Protein AF-A0A951SU71-F1 (afdb_monomer)

Secondary structure (DSSP, 8-state):
--HHHHHHHHHHHHHHHHH-TTS-SS-BHHHIIIIISTTT-SSHHHHHHHHHHHHHTTSEEEEEEE--BTTTTBPPEEEEEES-HHHHHHHHHHHHHHHHHHHHHHHS----HHHHHHHHGGGHHHHTTSHHHHHHHHHHHHHHHHHHHHH-GGGGSHHHHHHHHHHHHT-S--------------------------------TTSSHHHHHHH-----HHHHHHHHHH-HHHHHHHHHHTT-HHHHHHHHHTTSS--HHHHHHHHHHHHHHHHHHHHTT--HHHHHHHHHHHHHHHHHHHHHHHHHHHHHHHH--

Structure (mmCIF, N/CA/C/O backbone):
data_AF-A0A951SU71-F1
#
_entry.id   AF-A0A951SU71-F1
#
loop_
_atom_site.group_PDB
_atom_site.id
_atom_site.type_symbol
_atom_site.label_atom_id
_atom_site.label_alt_id
_atom_site.label_comp_id
_atom_site.label_a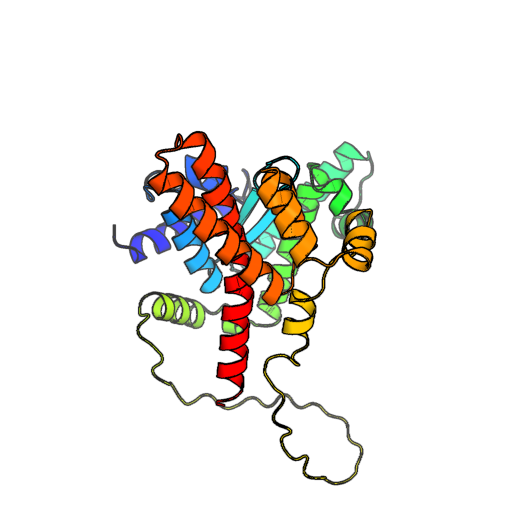sym_id
_atom_site.label_entity_id
_atom_site.label_seq_id
_atom_site.pdbx_PDB_ins_code
_atom_site.Cartn_x
_atom_site.Cartn_y
_atom_site.Cartn_z
_atom_site.occupancy
_atom_site.B_iso_or_equiv
_atom_site.auth_seq_id
_atom_site.auth_comp_id
_atom_site.auth_asym_id
_atom_site.auth_atom_id
_atom_site.pdbx_PDB_model_num
ATOM 1 N N . MET A 1 1 ? 8.640 9.091 -25.557 1.00 59.78 1 MET A N 1
ATOM 2 C CA . MET A 1 1 ? 9.212 9.415 -24.239 1.00 59.78 1 MET A CA 1
ATOM 3 C C . MET A 1 1 ? 10.183 8.314 -23.887 1.00 59.78 1 MET A C 1
ATOM 5 O O . MET A 1 1 ? 9.854 7.153 -24.114 1.00 59.78 1 MET A O 1
ATOM 9 N N . THR A 1 2 ? 11.384 8.655 -23.435 1.00 77.62 2 THR A N 1
ATOM 10 C CA . THR A 1 2 ? 12.302 7.653 -22.877 1.00 77.62 2 THR A CA 1
ATOM 11 C C . THR A 1 2 ? 11.820 7.236 -21.482 1.00 77.62 2 THR A C 1
ATOM 13 O O . THR A 1 2 ? 11.118 7.992 -20.813 1.00 77.62 2 THR A O 1
ATOM 16 N N . GLN A 1 3 ? 12.173 6.032 -21.024 1.00 78.06 3 GLN A N 1
ATOM 17 C CA . GLN A 1 3 ? 11.788 5.539 -19.691 1.00 78.06 3 GLN A CA 1
ATOM 18 C C . GLN A 1 3 ? 12.219 6.500 -18.567 1.00 78.06 3 GLN A C 1
ATOM 20 O O . GLN A 1 3 ? 11.459 6.747 -17.635 1.00 78.06 3 GLN A O 1
ATOM 25 N N . ASN A 1 4 ? 13.410 7.092 -18.682 1.00 80.94 4 ASN A N 1
ATOM 26 C CA . ASN A 1 4 ? 13.917 8.049 -17.697 1.00 80.94 4 ASN A CA 1
ATOM 27 C C . ASN A 1 4 ? 13.125 9.364 -17.689 1.00 80.94 4 ASN A C 1
ATOM 29 O O . ASN A 1 4 ? 12.864 9.898 -16.615 1.00 80.94 4 ASN A O 1
ATOM 33 N N . GLU A 1 5 ? 12.695 9.863 -18.854 1.00 84.00 5 GLU A N 1
ATOM 34 C CA . GLU A 1 5 ? 11.813 11.039 -18.933 1.00 84.00 5 GLU A CA 1
ATOM 35 C C . GLU A 1 5 ? 10.464 10.771 -18.255 1.00 84.00 5 GLU A C 1
ATOM 37 O O . GLU A 1 5 ? 9.966 11.623 -17.522 1.00 84.00 5 GLU A O 1
ATOM 42 N N . ALA A 1 6 ? 9.891 9.579 -18.458 1.00 84.25 6 ALA A N 1
ATOM 43 C CA . ALA A 1 6 ? 8.630 9.195 -17.830 1.00 84.25 6 ALA A CA 1
ATOM 44 C C . ALA A 1 6 ? 8.755 9.113 -16.297 1.00 84.25 6 ALA A C 1
ATOM 46 O O . ALA A 1 6 ? 7.902 9.638 -15.584 1.00 84.25 6 ALA A O 1
ATOM 47 N N . LEU A 1 7 ? 9.836 8.520 -15.781 1.00 87.19 7 LEU A N 1
ATOM 48 C CA . LEU A 1 7 ? 10.101 8.427 -14.339 1.00 87.19 7 LEU A CA 1
ATOM 49 C C . LEU A 1 7 ? 10.275 9.801 -13.687 1.00 87.19 7 LEU A C 1
ATOM 51 O O . LEU A 1 7 ? 9.684 10.066 -12.641 1.00 87.19 7 LEU A O 1
ATOM 55 N N . GLN A 1 8 ? 11.057 10.685 -14.311 1.00 88.12 8 GLN A N 1
ATOM 56 C CA . GLN A 1 8 ? 11.277 12.040 -13.803 1.00 88.12 8 GLN A CA 1
ATOM 57 C C . GLN A 1 8 ? 9.985 12.857 -13.786 1.00 88.12 8 GLN A C 1
ATOM 59 O O . GLN A 1 8 ? 9.712 13.559 -12.813 1.00 88.12 8 GLN A O 1
ATOM 64 N N . GLU A 1 9 ? 9.165 12.739 -14.828 1.00 89.56 9 GLU A N 1
ATOM 65 C CA . GLU A 1 9 ? 7.886 13.441 -14.893 1.00 89.56 9 GLU A CA 1
ATOM 66 C C . GLU A 1 9 ? 6.885 12.895 -13.858 1.00 89.56 9 GLU A C 1
ATOM 68 O O . GLU A 1 9 ? 6.212 13.676 -13.185 1.00 89.56 9 GLU A O 1
ATOM 73 N N . ILE A 1 10 ? 6.831 11.572 -13.650 1.00 90.06 10 ILE A N 1
ATOM 74 C CA . ILE A 1 10 ? 6.025 10.950 -12.583 1.00 90.06 10 ILE A CA 1
ATOM 75 C C . ILE A 1 10 ? 6.451 11.472 -11.207 1.00 90.06 10 ILE A C 1
ATOM 77 O O . ILE A 1 10 ? 5.594 11.859 -10.410 1.00 90.06 10 ILE A O 1
ATOM 81 N N . LEU A 1 11 ? 7.758 11.527 -10.932 1.00 91.06 11 LEU A N 1
ATOM 82 C CA . LEU A 1 11 ? 8.286 12.055 -9.672 1.00 91.06 11 LEU A CA 1
ATOM 83 C C . LEU A 1 11 ? 7.924 13.519 -9.463 1.00 91.06 11 LEU A C 1
ATOM 85 O O . LEU A 1 11 ? 7.472 13.889 -8.381 1.00 91.06 11 LEU A O 1
ATOM 89 N N . LYS A 1 12 ? 8.082 14.345 -10.498 1.00 92.00 12 LYS A N 1
ATOM 90 C CA . LYS A 1 12 ? 7.746 15.766 -10.436 1.00 92.00 12 LYS A CA 1
ATOM 91 C C . LYS A 1 12 ? 6.266 15.975 -10.117 1.00 92.00 12 LYS A C 1
ATOM 93 O O . LYS A 1 12 ? 5.941 16.754 -9.225 1.00 92.00 12 LYS A O 1
ATOM 98 N N . ARG A 1 13 ? 5.374 15.239 -10.788 1.00 90.94 13 ARG A N 1
ATOM 99 C CA . ARG A 1 13 ? 3.926 15.310 -10.537 1.00 90.94 13 ARG A CA 1
ATOM 100 C C . ARG A 1 13 ? 3.566 14.836 -9.129 1.00 90.94 13 ARG A C 1
ATOM 102 O O . ARG A 1 13 ? 2.746 15.469 -8.474 1.00 90.94 13 ARG A O 1
ATOM 109 N N . LEU A 1 14 ? 4.191 13.763 -8.636 1.00 91.44 14 LEU A N 1
ATOM 110 C CA . LEU A 1 14 ? 4.009 13.317 -7.249 1.00 91.44 14 LEU A CA 1
ATOM 111 C C . LEU A 1 14 ? 4.482 14.367 -6.242 1.00 91.44 14 LEU A C 1
ATOM 113 O O . LEU A 1 14 ? 3.789 14.626 -5.262 1.00 91.44 14 LEU A O 1
ATOM 117 N N . GLU A 1 15 ? 5.625 15.001 -6.490 1.00 92.44 15 GLU A N 1
ATOM 118 C CA . GLU A 1 15 ? 6.155 16.054 -5.626 1.00 92.44 15 GLU A CA 1
ATOM 119 C C . GLU A 1 15 ? 5.247 17.290 -5.590 1.00 92.44 15 GLU A C 1
ATOM 121 O O . GLU A 1 15 ? 5.020 17.843 -4.514 1.00 92.44 15 GLU A O 1
ATOM 126 N N . GLU A 1 16 ? 4.694 17.707 -6.729 1.00 91.38 16 GLU A N 1
ATOM 127 C CA . GLU A 1 16 ? 3.721 18.804 -6.797 1.00 91.38 16 GLU A CA 1
ATOM 128 C C . GLU A 1 16 ? 2.441 18.473 -6.012 1.00 91.38 16 GLU A C 1
ATOM 130 O O . GLU A 1 16 ? 1.986 19.293 -5.214 1.00 91.38 16 GLU A O 1
ATOM 135 N N . LEU A 1 17 ? 1.913 17.252 -6.156 1.00 91.00 17 LEU A N 1
ATOM 136 C CA . LEU A 1 17 ? 0.721 16.800 -5.429 1.00 91.00 17 LEU A CA 1
ATOM 137 C C . LEU A 1 17 ? 0.958 16.683 -3.924 1.00 91.00 17 LEU A C 1
ATOM 139 O O . LEU A 1 17 ? 0.141 17.141 -3.132 1.00 91.00 17 LEU A O 1
ATOM 143 N N . ASN A 1 18 ? 2.087 16.106 -3.511 1.00 91.06 18 ASN A N 1
ATOM 144 C CA . ASN A 1 18 ? 2.404 15.960 -2.093 1.00 91.06 18 ASN A CA 1
ATOM 145 C C . ASN A 1 18 ? 2.702 17.309 -1.411 1.00 91.06 18 ASN A C 1
ATOM 147 O O . ASN A 1 18 ? 2.586 17.405 -0.190 1.00 91.06 18 ASN A O 1
ATOM 151 N N . LYS A 1 19 ? 3.070 18.348 -2.175 1.00 91.19 19 LYS A N 1
ATOM 152 C CA . LYS A 1 19 ? 3.204 19.726 -1.675 1.00 91.19 19 LYS A CA 1
ATOM 153 C C . LYS A 1 19 ? 1.865 20.458 -1.588 1.00 91.19 19 LYS A C 1
ATOM 155 O O . LYS A 1 19 ? 1.722 21.337 -0.736 1.00 91.19 19 LYS A O 1
ATOM 160 N N . ASP A 1 20 ? 0.892 20.125 -2.435 1.00 89.69 20 ASP A N 1
ATOM 161 C CA . ASP A 1 20 ? -0.442 20.723 -2.372 1.00 89.69 20 ASP A CA 1
ATOM 162 C C . ASP A 1 20 ? -1.316 20.050 -1.305 1.00 89.69 20 ASP A C 1
ATOM 164 O O . ASP A 1 20 ? -2.053 19.096 -1.544 1.00 89.69 20 ASP A O 1
ATOM 168 N N . LEU A 1 21 ? -1.268 20.597 -0.089 1.00 84.62 21 LEU A N 1
ATOM 169 C CA . LEU A 1 21 ? -2.013 20.080 1.062 1.00 84.62 21 LEU A CA 1
ATOM 170 C C . LEU A 1 21 ? -3.542 20.239 0.946 1.00 84.62 21 LEU A C 1
ATOM 172 O O . LEU A 1 21 ? -4.274 19.687 1.771 1.00 84.62 21 LEU A O 1
ATOM 176 N N . LYS A 1 22 ? -4.055 20.987 -0.042 1.00 74.25 22 LYS A N 1
ATOM 177 C CA . LYS A 1 22 ? -5.474 21.371 -0.098 1.00 74.25 22 LYS A CA 1
ATOM 178 C C . LYS A 1 22 ? -6.393 20.236 -0.535 1.00 74.25 22 LYS A C 1
ATOM 180 O O . LYS A 1 22 ? -7.464 20.079 0.051 1.00 74.25 22 LYS A O 1
ATOM 185 N N . GLU A 1 23 ? -6.000 19.436 -1.524 1.00 68.69 23 GLU A N 1
ATOM 186 C CA . GLU A 1 23 ? -6.876 18.415 -2.107 1.00 68.69 23 GLU A CA 1
ATOM 187 C C . GLU A 1 23 ? -6.143 17.077 -2.263 1.00 68.69 23 GLU A C 1
ATOM 189 O O . GLU A 1 23 ? -5.237 16.942 -3.069 1.00 68.69 23 GLU A O 1
ATOM 194 N N . SER A 1 24 ? -6.538 16.087 -1.447 1.00 78.75 24 SER A N 1
ATOM 195 C CA . SER A 1 24 ? -5.981 14.719 -1.418 1.00 78.75 24 SER A CA 1
ATOM 196 C C . SER A 1 24 ? -4.457 14.638 -1.653 1.00 78.75 24 SER A C 1
ATOM 198 O O . SER A 1 24 ? -4.026 14.027 -2.632 1.00 78.75 24 SER A O 1
ATOM 200 N N . PRO A 1 25 ? -3.632 15.180 -0.736 1.00 84.31 25 PRO A N 1
ATOM 201 C CA . PRO A 1 25 ? -2.195 15.346 -0.965 1.00 84.31 25 PRO A CA 1
ATOM 202 C C . PRO A 1 25 ? -1.443 14.022 -1.152 1.00 84.31 25 PRO A C 1
ATOM 204 O O . PRO A 1 25 ? -0.338 14.006 -1.682 1.00 84.31 25 PRO A O 1
ATOM 207 N N . ILE A 1 26 ? -2.034 12.899 -0.737 1.00 90.31 26 ILE A N 1
ATOM 208 C CA . ILE A 1 26 ? -1.551 11.555 -1.058 1.00 90.31 26 ILE A CA 1
ATOM 209 C C . ILE A 1 26 ? -2.471 10.982 -2.142 1.00 90.31 26 ILE A C 1
ATOM 211 O O . ILE A 1 26 ? -3.578 10.528 -1.822 1.00 90.31 26 ILE A O 1
ATOM 215 N N . PRO A 1 27 ? -2.059 11.012 -3.422 1.00 89.00 27 PRO A N 1
ATOM 216 C CA . PRO A 1 27 ? -2.891 10.534 -4.512 1.00 89.00 27 PRO A CA 1
ATOM 217 C C . PRO A 1 27 ? -3.031 9.012 -4.436 1.00 89.00 27 PRO A C 1
ATOM 219 O O . PRO A 1 27 ? -2.064 8.281 -4.204 1.00 89.00 27 PRO A O 1
ATOM 222 N N . THR A 1 28 ? -4.256 8.525 -4.627 1.00 88.06 28 THR A N 1
ATOM 223 C CA . THR A 1 28 ? -4.532 7.082 -4.620 1.00 88.06 28 THR A CA 1
ATOM 224 C C . THR A 1 28 ? -4.176 6.443 -5.959 1.00 88.06 28 THR A C 1
ATOM 226 O O . THR A 1 28 ? -4.218 7.106 -6.988 1.00 88.06 28 THR A O 1
ATOM 229 N N . SER A 1 29 ? -3.905 5.138 -5.980 1.00 84.88 29 SER A N 1
ATOM 230 C CA . SER A 1 29 ? -3.653 4.357 -7.208 1.00 84.88 29 SER A CA 1
ATOM 231 C C . SER A 1 29 ? -4.642 4.622 -8.350 1.00 84.88 29 SER A C 1
ATOM 233 O O . SER A 1 29 ? -4.239 4.748 -9.507 1.00 84.88 29 SER A O 1
ATOM 235 N N . GLU A 1 30 ? -5.935 4.753 -8.048 1.00 82.94 30 GLU A N 1
ATOM 236 C CA . GLU A 1 30 ? -6.949 5.044 -9.061 1.00 82.94 30 GLU A CA 1
ATOM 237 C C . GLU A 1 30 ? -6.904 6.503 -9.535 1.00 82.94 30 GLU A C 1
ATOM 239 O O . GLU A 1 30 ? -6.971 6.758 -10.741 1.00 82.94 30 GLU A O 1
ATOM 244 N N . ASP A 1 31 ? -6.793 7.439 -8.593 1.00 85.94 31 ASP A N 1
ATOM 245 C CA . ASP A 1 31 ? -6.802 8.878 -8.850 1.00 85.94 31 ASP A CA 1
ATOM 246 C C . ASP A 1 31 ? -5.539 9.325 -9.596 1.00 85.94 31 ASP A C 1
ATOM 248 O O . ASP A 1 31 ? -5.629 9.939 -10.661 1.00 85.94 31 ASP A O 1
ATOM 252 N N . PHE A 1 32 ? -4.372 8.886 -9.115 1.00 86.38 32 PHE A N 1
ATOM 253 C CA . PHE A 1 32 ? -3.070 9.143 -9.719 1.00 86.38 32 PHE A CA 1
ATOM 254 C C . PHE A 1 32 ? -3.043 8.707 -11.182 1.00 86.38 32 PHE A C 1
ATOM 256 O O . PHE A 1 32 ? -2.725 9.485 -12.079 1.00 86.38 32 PHE A O 1
ATOM 263 N N . ARG A 1 33 ? -3.496 7.482 -11.450 1.00 83.38 33 ARG A N 1
ATOM 264 C CA . ARG A 1 33 ? -3.550 6.956 -12.810 1.00 83.38 33 ARG A CA 1
ATOM 265 C C . ARG A 1 33 ? -4.478 7.767 -13.712 1.00 83.38 33 ARG A C 1
ATOM 267 O O . ARG A 1 33 ? -4.094 8.135 -14.816 1.00 83.38 33 ARG A O 1
ATOM 274 N N . LYS A 1 34 ? -5.725 7.990 -13.284 1.00 84.50 34 LYS A N 1
ATOM 275 C CA . LYS A 1 34 ? -6.753 8.589 -14.150 1.00 84.50 34 LYS A CA 1
ATOM 276 C C . LYS A 1 34 ? -6.480 10.064 -14.427 1.00 84.50 34 LYS A C 1
ATOM 278 O O . LYS A 1 34 ? -6.684 10.506 -15.557 1.00 84.50 34 LYS A O 1
ATOM 283 N N . ARG A 1 35 ? -6.064 10.811 -13.404 1.00 83.06 35 ARG A N 1
ATOM 284 C CA . ARG A 1 35 ? -5.972 12.274 -13.460 1.00 83.06 35 ARG A CA 1
ATOM 285 C C . ARG A 1 35 ? -4.564 12.797 -13.707 1.00 83.06 35 ARG A C 1
ATOM 287 O O . ARG A 1 35 ? -4.444 13.881 -14.262 1.00 83.06 35 ARG A O 1
ATOM 294 N N . HIS A 1 36 ? -3.528 12.050 -13.322 1.00 81.25 36 HIS A N 1
ATOM 295 C CA . HIS A 1 36 ? -2.168 12.590 -13.261 1.00 81.25 36 HIS A CA 1
ATOM 296 C C . HIS A 1 36 ? -1.150 11.881 -14.148 1.00 81.25 36 HIS A C 1
ATOM 298 O O . HIS A 1 36 ? -0.076 12.437 -14.334 1.00 81.25 36 HIS A O 1
ATOM 304 N N . VAL A 1 37 ? -1.431 10.689 -14.685 1.00 83.94 37 VAL A N 1
ATOM 305 C CA . VAL A 1 37 ? -0.438 9.916 -15.469 1.00 83.94 37 VAL A CA 1
ATOM 306 C C . VAL A 1 37 ? -1.042 9.281 -16.732 1.00 83.94 37 VAL A C 1
ATOM 308 O O . VAL A 1 37 ? -0.381 8.525 -17.439 1.00 83.94 37 VAL A O 1
ATOM 311 N N . SER A 1 38 ? -2.300 9.589 -17.056 1.00 81.19 38 SER A N 1
ATOM 312 C CA . SER A 1 38 ? -3.015 8.996 -18.197 1.00 81.19 38 SER A CA 1
ATOM 313 C C . SER A 1 38 ? -2.436 9.376 -19.566 1.00 81.19 38 SER A C 1
ATOM 315 O O . SER A 1 38 ? -2.653 8.661 -20.539 1.00 81.19 38 SER A O 1
ATOM 317 N N . ASP A 1 39 ? -1.693 10.476 -19.637 1.00 82.88 39 ASP A N 1
ATOM 318 C CA . ASP A 1 39 ? -0.956 10.965 -20.804 1.00 82.88 39 ASP A CA 1
ATOM 319 C C . ASP A 1 39 ? 0.460 10.376 -20.928 1.00 82.88 39 ASP A C 1
ATOM 321 O O . ASP A 1 39 ? 1.026 10.379 -22.020 1.00 82.88 39 ASP A O 1
ATOM 325 N N . LEU A 1 40 ? 1.031 9.876 -19.827 1.00 77.88 40 LEU A N 1
ATOM 326 C CA . LEU A 1 40 ? 2.416 9.393 -19.762 1.00 77.88 40 LEU A CA 1
ATOM 327 C C . LEU A 1 40 ? 2.540 7.882 -19.945 1.00 77.88 40 LEU A C 1
ATOM 329 O O . LEU A 1 40 ? 3.579 7.405 -20.393 1.00 77.88 40 LEU A O 1
ATOM 333 N N . VAL A 1 41 ? 1.506 7.133 -19.566 1.00 77.94 41 VAL A N 1
ATOM 334 C CA . VAL A 1 41 ? 1.551 5.673 -19.502 1.00 77.94 41 VAL A CA 1
ATOM 335 C C . VAL A 1 41 ? 0.390 5.070 -20.283 1.00 77.94 41 VAL A C 1
ATOM 337 O O . VAL A 1 41 ? -0.767 5.438 -20.078 1.00 77.94 41 VAL A O 1
ATOM 340 N N . ALA A 1 42 ? 0.687 4.097 -21.148 1.00 74.44 42 ALA A N 1
ATOM 341 C CA . ALA A 1 42 ? -0.328 3.459 -21.983 1.00 74.44 42 ALA A CA 1
ATOM 342 C C . ALA A 1 42 ? -1.112 2.374 -21.227 1.00 74.44 42 ALA A C 1
ATOM 344 O O . ALA A 1 42 ? -2.310 2.198 -21.458 1.00 74.44 42 ALA A O 1
ATOM 345 N N . ASN A 1 43 ? -0.446 1.648 -20.319 1.00 79.00 43 ASN A N 1
ATOM 346 C CA . ASN A 1 43 ? -0.999 0.473 -19.640 1.00 79.00 43 ASN A CA 1
ATOM 347 C C . ASN A 1 43 ? -0.753 0.493 -18.124 1.00 79.00 43 ASN A C 1
ATOM 349 O O . ASN A 1 43 ? 0.269 0.973 -17.649 1.00 79.00 43 ASN A O 1
ATOM 353 N N . ASN A 1 44 ? -1.650 -0.126 -17.348 1.00 75.38 44 ASN A N 1
ATOM 354 C CA . ASN A 1 44 ? -1.491 -0.221 -15.888 1.00 75.38 44 ASN A CA 1
ATOM 355 C C . ASN A 1 44 ? -0.168 -0.886 -15.479 1.00 75.38 44 ASN A C 1
ATOM 357 O O . ASN A 1 44 ? 0.459 -0.449 -14.520 1.00 75.38 44 ASN A O 1
ATOM 361 N N . ASP A 1 45 ? 0.255 -1.917 -16.209 1.00 80.94 45 ASP A N 1
ATOM 362 C CA . ASP A 1 45 ? 1.472 -2.672 -15.896 1.00 80.94 45 ASP A CA 1
ATOM 363 C C . ASP A 1 45 ? 2.736 -1.808 -16.012 1.00 80.94 45 ASP A C 1
ATOM 365 O O . ASP A 1 45 ? 3.666 -1.963 -15.227 1.00 80.94 45 ASP A O 1
ATOM 369 N N . GLU A 1 46 ? 2.743 -0.853 -16.943 1.00 83.44 46 GLU A N 1
ATOM 370 C CA . GLU A 1 46 ? 3.844 0.093 -17.143 1.00 83.44 46 GLU A CA 1
ATOM 371 C C . GLU A 1 46 ? 3.909 1.121 -16.001 1.00 83.44 46 GLU A C 1
ATOM 373 O O . GLU A 1 46 ? 4.987 1.388 -15.474 1.00 83.44 46 GLU A O 1
ATOM 378 N N . LEU A 1 47 ? 2.758 1.607 -15.518 1.00 84.38 47 LEU A N 1
ATOM 379 C CA . LEU A 1 47 ? 2.704 2.491 -14.347 1.00 84.38 47 LEU A CA 1
ATOM 380 C C . LEU A 1 47 ? 3.195 1.765 -13.091 1.00 84.38 47 LEU A C 1
ATOM 382 O O . LEU A 1 47 ? 3.981 2.317 -12.326 1.00 84.38 47 LEU A O 1
ATOM 386 N N . PHE A 1 48 ? 2.749 0.523 -12.878 1.00 84.31 48 PHE A N 1
ATOM 387 C CA . PHE A 1 48 ? 3.208 -0.286 -11.749 1.00 84.31 48 PHE A CA 1
ATOM 388 C C . PHE A 1 48 ? 4.703 -0.588 -11.830 1.00 84.31 48 PHE A C 1
ATOM 390 O O . PHE A 1 48 ? 5.373 -0.579 -10.801 1.00 84.31 48 PHE A O 1
ATOM 397 N N . PHE A 1 49 ? 5.230 -0.818 -13.033 1.00 85.88 49 PHE A N 1
ATOM 398 C CA . PHE A 1 49 ? 6.659 -0.997 -13.248 1.00 85.88 49 PHE A CA 1
ATOM 399 C C . PHE A 1 49 ? 7.450 0.258 -12.855 1.00 85.88 49 PHE A C 1
ATOM 401 O O . PHE A 1 49 ? 8.395 0.150 -12.077 1.00 85.88 49 PHE A O 1
ATOM 408 N N . TYR A 1 50 ? 7.028 1.447 -13.298 1.00 88.31 50 TYR A N 1
ATOM 409 C CA . TYR A 1 50 ? 7.688 2.703 -12.928 1.00 88.31 50 TYR A CA 1
ATOM 410 C C . TYR A 1 50 ? 7.594 3.007 -11.435 1.00 88.31 50 TYR A C 1
ATOM 412 O O . TYR A 1 50 ? 8.601 3.331 -10.816 1.00 88.31 50 TYR A O 1
ATOM 420 N N . LEU A 1 51 ? 6.414 2.859 -10.830 1.00 88.19 51 LEU A N 1
ATOM 421 C CA . LEU A 1 51 ? 6.238 3.091 -9.395 1.00 88.19 51 LEU A CA 1
ATOM 422 C C . LEU A 1 51 ? 7.095 2.144 -8.556 1.00 88.19 51 LEU A C 1
ATOM 424 O O . LEU A 1 51 ? 7.712 2.586 -7.594 1.00 88.19 51 LEU A O 1
ATOM 428 N N . ARG A 1 52 ? 7.190 0.872 -8.953 1.00 87.50 52 ARG A N 1
ATOM 429 C CA . ARG A 1 52 ? 8.067 -0.097 -8.294 1.00 87.50 52 ARG A CA 1
ATOM 430 C C . ARG A 1 52 ? 9.538 0.286 -8.424 1.00 87.50 52 ARG A C 1
ATOM 432 O O . ARG A 1 52 ? 10.270 0.208 -7.451 1.00 87.50 52 ARG A O 1
ATOM 439 N N . GLN A 1 53 ? 9.958 0.747 -9.599 1.00 87.81 53 GLN A N 1
ATOM 440 C CA . GLN A 1 53 ? 11.328 1.209 -9.813 1.00 87.81 53 GLN A CA 1
ATOM 441 C C . GLN A 1 53 ? 11.673 2.402 -8.904 1.00 87.81 53 GLN A C 1
ATOM 443 O O . GLN A 1 53 ? 12.766 2.477 -8.344 1.00 87.81 53 GLN A O 1
ATOM 448 N N . LEU A 1 54 ? 10.725 3.326 -8.730 1.00 89.50 54 LEU A N 1
ATOM 449 C CA . LEU A 1 54 ? 10.871 4.479 -7.842 1.00 89.50 54 LEU A CA 1
ATOM 450 C C . LEU A 1 54 ? 10.870 4.086 -6.357 1.00 89.50 54 LEU A C 1
ATOM 452 O O . LEU A 1 54 ? 11.616 4.681 -5.581 1.00 89.50 54 LEU A O 1
ATOM 456 N N . GLU A 1 55 ? 10.058 3.101 -5.970 1.00 90.00 55 GLU A N 1
ATOM 457 C CA . GLU A 1 55 ? 10.021 2.533 -4.616 1.00 90.00 55 GLU A CA 1
ATOM 458 C C . GLU A 1 55 ? 11.342 1.826 -4.286 1.00 90.00 55 GLU A C 1
ATOM 460 O O . GLU A 1 55 ? 12.001 2.181 -3.312 1.00 90.00 55 GLU A O 1
ATOM 465 N N . ASP A 1 56 ? 11.795 0.918 -5.154 1.00 87.00 56 ASP A N 1
ATOM 466 C CA . ASP A 1 56 ? 13.049 0.174 -4.984 1.00 87.00 56 ASP A CA 1
ATOM 467 C C . ASP A 1 56 ? 14.281 1.111 -4.996 1.00 87.00 56 ASP A C 1
ATOM 469 O O . ASP A 1 56 ? 15.335 0.789 -4.445 1.00 87.00 56 ASP A O 1
ATOM 473 N N . SER A 1 57 ? 14.166 2.283 -5.632 1.00 87.69 57 SER A N 1
ATOM 474 C CA . SER A 1 57 ? 15.203 3.326 -5.661 1.00 87.69 57 SER A CA 1
ATOM 475 C C . SER A 1 57 ? 15.064 4.364 -4.538 1.00 87.69 57 SER A C 1
ATOM 477 O O . SER A 1 57 ? 15.761 5.374 -4.570 1.00 87.69 57 SER A O 1
ATOM 479 N N . HIS A 1 58 ? 14.179 4.146 -3.559 1.00 89.88 58 HIS A N 1
ATOM 480 C CA . HIS A 1 58 ? 13.947 5.028 -2.405 1.00 89.88 58 HIS A CA 1
ATOM 481 C C . HIS A 1 58 ? 13.515 6.462 -2.766 1.00 89.88 58 HIS A C 1
ATOM 483 O O . HIS A 1 58 ? 13.664 7.384 -1.963 1.00 89.88 58 HIS A O 1
ATOM 489 N N . TYR A 1 59 ? 12.963 6.688 -3.963 1.00 90.00 59 TYR A N 1
ATOM 490 C CA . TYR A 1 59 ? 12.405 7.992 -4.340 1.00 90.00 59 TYR A CA 1
ATOM 491 C C . TYR A 1 59 ? 11.007 8.214 -3.756 1.00 90.00 59 TYR A C 1
ATOM 493 O O . TYR A 1 59 ? 10.632 9.355 -3.466 1.00 90.00 59 TYR A O 1
ATOM 501 N N . ILE A 1 60 ? 10.231 7.140 -3.595 1.00 93.50 60 ILE A N 1
ATOM 502 C CA . ILE A 1 60 ? 8.865 7.185 -3.074 1.00 93.50 60 ILE A CA 1
ATOM 503 C C . ILE A 1 60 ? 8.643 6.119 -2.005 1.00 93.50 60 ILE A C 1
ATOM 505 O O . ILE A 1 60 ? 9.269 5.065 -2.018 1.00 93.50 60 ILE A O 1
ATOM 509 N N . PHE A 1 61 ? 7.677 6.379 -1.137 1.00 93.06 61 PHE A N 1
ATOM 510 C CA . PHE A 1 61 ? 7.041 5.405 -0.273 1.00 93.06 61 PHE A CA 1
ATOM 511 C C . PHE A 1 61 ? 5.634 5.082 -0.767 1.00 93.06 61 PHE A C 1
ATOM 513 O O . PHE A 1 61 ? 4.907 5.952 -1.265 1.00 93.06 61 PHE A O 1
ATOM 520 N N . VAL A 1 62 ? 5.225 3.832 -0.562 1.00 92.50 62 VAL A N 1
ATOM 521 C CA . VAL A 1 62 ? 3.885 3.347 -0.888 1.00 92.50 62 VAL A CA 1
ATOM 522 C C . VAL A 1 62 ? 3.127 3.027 0.400 1.00 92.50 62 VAL A C 1
ATOM 524 O O . VAL A 1 62 ? 3.547 2.211 1.215 1.00 92.50 62 VAL A O 1
ATOM 527 N N . ILE A 1 63 ? 1.971 3.662 0.587 1.00 91.31 63 ILE A N 1
ATOM 528 C CA . ILE A 1 63 ? 1.066 3.416 1.713 1.00 91.31 63 ILE A CA 1
ATOM 529 C C . ILE A 1 63 ? -0.056 2.495 1.250 1.00 91.31 63 ILE A C 1
ATOM 531 O O . ILE A 1 63 ? -0.804 2.829 0.333 1.00 91.31 63 ILE A O 1
ATOM 535 N N . THR A 1 64 ? -0.255 1.369 1.932 1.00 89.12 64 THR A N 1
ATOM 536 C CA . THR A 1 64 ? -1.474 0.566 1.755 1.00 89.12 64 THR A CA 1
ATOM 537 C C . THR A 1 64 ? -2.589 1.166 2.609 1.00 89.12 64 THR A C 1
ATOM 539 O O . THR A 1 64 ? -2.688 0.875 3.796 1.00 89.12 64 THR A O 1
ATOM 542 N N . ILE A 1 65 ? -3.424 2.029 2.021 1.00 85.69 65 ILE A N 1
ATOM 543 C CA . ILE A 1 65 ? -4.510 2.738 2.723 1.00 85.69 65 ILE A CA 1
ATOM 544 C C . ILE A 1 65 ? -5.622 1.761 3.115 1.00 85.69 65 ILE A C 1
ATOM 546 O O . ILE A 1 65 ? -6.126 1.813 4.236 1.00 85.69 65 ILE A O 1
ATOM 550 N N . VAL A 1 66 ? -6.003 0.878 2.188 1.00 83.00 66 VAL A N 1
ATOM 551 C CA . VAL A 1 66 ? -6.980 -0.194 2.419 1.00 83.00 66 VAL A CA 1
ATOM 552 C C . VAL A 1 66 ? -6.367 -1.506 1.967 1.00 83.00 66 VAL A C 1
ATOM 554 O O . VAL A 1 66 ? -5.973 -1.632 0.806 1.00 83.00 66 VAL A O 1
ATOM 557 N N . GLU A 1 67 ? -6.312 -2.480 2.874 1.00 79.19 67 GLU A N 1
ATOM 558 C CA . GLU A 1 67 ? -5.806 -3.811 2.552 1.00 79.19 67 GLU A CA 1
ATOM 559 C C . GLU A 1 67 ? -6.683 -4.493 1.488 1.00 79.19 67 GLU A C 1
ATOM 561 O O . GLU A 1 67 ? -7.918 -4.444 1.568 1.00 79.19 67 GLU A O 1
ATOM 566 N N . PRO A 1 68 ? -6.070 -5.161 0.495 1.00 78.12 68 PRO A N 1
ATOM 567 C CA . PRO A 1 68 ? -6.813 -5.947 -0.475 1.00 78.12 68 PRO A CA 1
ATOM 568 C C . PRO A 1 68 ? -7.523 -7.102 0.232 1.00 78.12 68 PRO A C 1
ATOM 570 O O . PRO A 1 68 ? -6.897 -7.939 0.884 1.00 78.12 68 PRO A O 1
ATOM 573 N N . ASN A 1 69 ? -8.840 -7.190 0.062 1.00 73.94 69 ASN A N 1
ATOM 574 C CA . ASN A 1 69 ? -9.615 -8.288 0.621 1.00 73.94 69 ASN A CA 1
ATOM 575 C C . ASN A 1 69 ? -9.933 -9.310 -0.473 1.00 73.94 69 ASN A C 1
ATOM 577 O O . ASN A 1 69 ? -10.873 -9.156 -1.257 1.00 73.94 69 ASN A O 1
ATOM 581 N N . ALA A 1 70 ? -9.161 -10.397 -0.486 1.00 67.25 70 ALA A N 1
ATOM 582 C CA . ALA A 1 70 ? -9.339 -11.500 -1.426 1.00 67.25 70 ALA A CA 1
ATOM 583 C C . ALA A 1 70 ? -10.696 -12.216 -1.277 1.00 67.25 70 ALA A C 1
ATOM 585 O O . ALA A 1 70 ? -11.162 -12.836 -2.230 1.00 67.25 70 ALA A O 1
ATOM 586 N N . ALA A 1 71 ? -11.346 -12.135 -0.108 1.00 69.56 71 ALA A N 1
ATOM 587 C CA . ALA A 1 71 ? -12.648 -12.759 0.119 1.00 69.56 71 ALA A CA 1
ATOM 588 C C . ALA A 1 71 ? -13.806 -11.955 -0.490 1.00 69.56 71 ALA A C 1
ATOM 590 O O . ALA A 1 71 ? -14.801 -12.550 -0.896 1.00 69.56 71 ALA A O 1
ATOM 591 N N . THR A 1 72 ? -13.681 -10.627 -0.571 1.00 62.78 72 THR A N 1
ATOM 592 C CA . THR A 1 72 ? -14.708 -9.731 -1.133 1.00 62.78 72 THR A CA 1
ATOM 593 C C . THR A 1 72 ? -14.347 -9.186 -2.516 1.00 62.78 72 THR A C 1
ATOM 595 O O . THR A 1 72 ? -15.104 -8.389 -3.060 1.00 62.78 72 THR A O 1
ATOM 598 N N . ALA A 1 73 ? -13.210 -9.608 -3.085 1.00 65.06 73 ALA A N 1
ATOM 599 C CA . ALA A 1 73 ? -12.667 -9.120 -4.356 1.00 65.06 73 ALA A CA 1
ATOM 600 C C . ALA A 1 73 ? -12.511 -7.586 -4.417 1.00 65.06 73 ALA A C 1
ATOM 602 O O . ALA A 1 73 ? -12.554 -6.992 -5.493 1.00 65.06 73 ALA A O 1
ATOM 603 N N . VAL A 1 74 ? -12.321 -6.940 -3.262 1.00 66.88 74 VAL A N 1
ATOM 604 C CA . VAL A 1 74 ? -12.075 -5.497 -3.194 1.00 66.88 74 VAL A CA 1
ATOM 605 C C . VAL A 1 74 ? -10.582 -5.262 -3.435 1.00 66.88 74 VAL A C 1
ATOM 607 O O . VAL A 1 74 ? -9.769 -5.776 -2.655 1.00 66.88 74 VAL A O 1
ATOM 610 N N . PRO A 1 75 ? -10.199 -4.529 -4.500 1.00 70.12 75 PRO A N 1
ATOM 611 C CA . PRO A 1 75 ? -8.803 -4.195 -4.739 1.00 70.12 75 PRO A CA 1
ATOM 612 C C . PRO A 1 75 ? -8.278 -3.306 -3.607 1.00 70.12 75 PRO A C 1
ATOM 614 O O . PRO A 1 75 ? -9.002 -2.459 -3.080 1.00 70.12 75 PRO A O 1
ATOM 617 N N . GLY A 1 76 ? -7.017 -3.517 -3.227 1.00 80.62 76 GLY A N 1
ATOM 618 C CA . GLY A 1 76 ? -6.343 -2.666 -2.250 1.00 80.62 76 GLY A CA 1
ATOM 619 C C . GLY A 1 76 ? -6.209 -1.242 -2.781 1.00 80.62 76 GLY A C 1
ATOM 620 O O . GLY A 1 76 ? -6.052 -1.035 -3.986 1.00 80.62 76 GLY A O 1
ATOM 621 N N . ILE A 1 77 ? -6.285 -0.260 -1.885 1.00 86.00 77 ILE A N 1
ATOM 622 C CA . ILE A 1 77 ? -6.080 1.147 -2.237 1.00 86.00 77 ILE A CA 1
ATOM 623 C C . ILE A 1 77 ? -4.690 1.539 -1.761 1.00 86.00 77 ILE A C 1
ATOM 625 O O . ILE A 1 77 ? -4.436 1.562 -0.558 1.00 86.00 77 ILE A O 1
ATOM 629 N N . TYR A 1 78 ? -3.819 1.872 -2.709 1.00 89.81 78 TYR A N 1
ATOM 630 C CA . TYR A 1 78 ? -2.467 2.359 -2.442 1.00 89.81 78 TYR A CA 1
ATOM 631 C C . TYR A 1 78 ? -2.403 3.880 -2.563 1.00 89.81 78 TYR A C 1
ATOM 633 O O . TYR A 1 78 ? -3.134 4.451 -3.374 1.00 89.81 78 TYR A O 1
ATOM 641 N N . GLY A 1 79 ? -1.545 4.517 -1.771 1.00 91.00 79 GLY A N 1
ATOM 642 C CA . GLY A 1 79 ? -1.196 5.933 -1.856 1.00 91.00 79 GLY A CA 1
ATOM 643 C C . GLY A 1 79 ? 0.309 6.114 -2.023 1.00 91.00 79 GLY A C 1
ATOM 644 O O . GLY A 1 79 ? 1.076 5.301 -1.512 1.00 91.00 79 GLY A O 1
ATOM 645 N N . TYR A 1 80 ? 0.723 7.164 -2.729 1.00 93.25 80 TYR A N 1
ATOM 646 C CA . TYR A 1 80 ? 2.131 7.409 -3.060 1.00 93.25 80 TYR A CA 1
ATOM 647 C C . TYR A 1 80 ? 2.639 8.697 -2.414 1.00 93.25 80 TYR A C 1
ATOM 649 O O . TYR A 1 80 ? 1.965 9.729 -2.466 1.00 93.25 80 TYR A O 1
ATOM 657 N N . VAL A 1 81 ? 3.826 8.630 -1.813 1.00 94.25 81 VAL A N 1
ATOM 658 C CA . VAL A 1 81 ? 4.451 9.749 -1.098 1.00 94.25 81 VAL A CA 1
ATOM 659 C C . VAL A 1 81 ? 5.916 9.868 -1.495 1.00 94.25 81 VAL A C 1
ATOM 661 O O . VAL A 1 81 ? 6.615 8.867 -1.552 1.00 94.25 81 VAL A O 1
ATOM 664 N N . ILE A 1 82 ? 6.412 11.076 -1.737 1.00 94.94 82 ILE A N 1
ATOM 665 C CA . ILE A 1 82 ? 7.833 11.322 -2.006 1.00 94.94 82 ILE A CA 1
ATOM 666 C C . ILE A 1 82 ? 8.673 11.137 -0.735 1.00 94.94 82 ILE A C 1
ATOM 668 O O . ILE A 1 82 ? 8.350 11.674 0.326 1.00 94.94 82 ILE A O 1
ATOM 672 N N . ALA A 1 83 ? 9.805 10.442 -0.866 1.00 92.81 83 ALA A N 1
ATOM 673 C CA . ALA A 1 83 ? 10.769 10.205 0.206 1.00 92.81 83 ALA A CA 1
ATOM 674 C C . ALA A 1 83 ? 11.673 11.433 0.458 1.00 92.81 83 ALA A C 1
ATOM 676 O O . ALA A 1 83 ? 12.889 11.412 0.233 1.00 92.81 83 ALA A O 1
ATOM 677 N N . LYS A 1 84 ? 11.056 12.540 0.891 1.00 92.44 84 LYS A N 1
ATOM 678 C CA . LYS A 1 84 ? 11.725 13.768 1.353 1.00 92.44 84 LYS A CA 1
ATOM 679 C C . LYS A 1 84 ? 11.176 14.162 2.721 1.00 92.44 84 LYS A C 1
ATOM 681 O O . LYS A 1 84 ? 9.967 14.332 2.874 1.00 92.44 84 LYS A O 1
ATOM 686 N N . VAL A 1 85 ? 12.069 14.372 3.689 1.00 92.44 85 VAL A N 1
ATOM 687 C CA . VAL A 1 85 ? 11.719 14.689 5.088 1.00 92.44 85 VAL A CA 1
ATOM 688 C C . VAL A 1 85 ? 10.792 15.901 5.184 1.00 92.44 85 VAL A C 1
ATOM 690 O O . VAL A 1 85 ? 9.791 15.855 5.896 1.00 92.44 85 VAL A O 1
ATOM 693 N N . GLU A 1 86 ? 11.074 16.962 4.425 1.00 93.44 86 GLU A N 1
ATOM 694 C CA . GLU A 1 86 ? 10.269 18.192 4.407 1.00 93.44 86 GLU A CA 1
ATOM 695 C C . GLU A 1 86 ? 8.813 17.928 3.993 1.00 93.44 86 GLU A C 1
ATOM 697 O O . GLU A 1 86 ? 7.878 18.413 4.633 1.00 93.44 86 GLU A O 1
ATOM 702 N N . ILE A 1 87 ? 8.618 17.110 2.953 1.00 93.38 87 ILE A N 1
ATOM 703 C CA . ILE A 1 87 ? 7.295 16.769 2.420 1.00 93.38 87 ILE A CA 1
ATOM 704 C C . ILE A 1 87 ? 6.552 15.874 3.411 1.00 93.38 87 ILE A C 1
ATOM 706 O O . ILE A 1 87 ? 5.408 16.154 3.760 1.00 93.38 87 ILE A O 1
ATOM 710 N N . ILE A 1 88 ? 7.208 14.826 3.913 1.00 94.19 88 ILE A N 1
ATOM 711 C CA . ILE A 1 88 ? 6.589 13.871 4.840 1.00 94.19 88 ILE A CA 1
ATOM 712 C C . ILE A 1 88 ? 6.195 14.563 6.151 1.00 94.19 88 ILE A C 1
ATOM 714 O O . ILE A 1 88 ? 5.108 14.314 6.665 1.00 94.19 88 ILE A O 1
ATOM 718 N N . THR A 1 89 ? 7.014 15.486 6.660 1.00 94.44 89 THR A N 1
ATOM 719 C CA . THR A 1 89 ? 6.714 16.253 7.883 1.00 94.44 89 THR A CA 1
ATOM 720 C C . THR A 1 89 ? 5.495 17.165 7.705 1.00 94.44 89 THR A C 1
ATOM 722 O O . THR A 1 89 ? 4.635 17.245 8.592 1.00 94.44 89 THR A O 1
ATOM 725 N N . ALA A 1 90 ? 5.384 17.830 6.550 1.00 94.44 90 ALA A N 1
ATOM 726 C CA . ALA A 1 90 ? 4.226 18.655 6.215 1.00 94.44 90 ALA A CA 1
ATOM 727 C C . ALA A 1 90 ? 2.951 17.805 6.076 1.00 94.44 90 ALA A C 1
ATOM 729 O O . ALA A 1 90 ? 1.916 18.139 6.657 1.00 94.44 90 ALA A O 1
ATOM 730 N N . LEU A 1 91 ? 3.045 16.662 5.385 1.00 94.75 91 LEU A N 1
ATOM 731 C CA . LEU A 1 91 ? 1.950 15.699 5.262 1.00 94.75 91 LEU A CA 1
ATOM 732 C C . LEU A 1 91 ? 1.520 15.156 6.625 1.00 94.75 91 LEU A C 1
ATOM 734 O O . LEU A 1 91 ? 0.328 15.092 6.906 1.00 94.75 91 LEU A O 1
ATOM 738 N N . LEU A 1 92 ? 2.466 14.791 7.490 1.00 95.19 92 LEU A N 1
ATOM 739 C CA . LEU A 1 92 ? 2.169 14.260 8.818 1.00 95.19 92 LEU A CA 1
ATOM 740 C C . LEU A 1 92 ? 1.397 15.280 9.660 1.00 95.19 92 LEU A C 1
ATOM 742 O O . LEU A 1 92 ? 0.388 14.937 10.275 1.00 95.19 92 LEU A O 1
ATOM 746 N N . SER A 1 93 ? 1.825 16.544 9.636 1.00 94.69 93 SER A N 1
ATOM 747 C CA . SER A 1 93 ? 1.127 17.645 10.313 1.00 94.69 93 SER A CA 1
ATOM 748 C C . SER A 1 93 ? -0.314 17.804 9.815 1.00 94.69 93 SER A C 1
ATOM 750 O O . SER A 1 93 ? -1.245 17.906 10.616 1.00 94.69 93 SER A O 1
ATOM 752 N N . GLU A 1 94 ? -0.516 17.755 8.498 1.00 94.94 94 GLU A N 1
ATOM 753 C CA . GLU A 1 94 ? -1.842 17.845 7.882 1.00 94.94 94 GLU A CA 1
ATOM 754 C C . GLU A 1 94 ? -2.726 16.636 8.237 1.00 94.94 94 GLU A C 1
ATOM 756 O O . GLU A 1 94 ? -3.889 16.791 8.615 1.00 94.94 94 GLU A O 1
ATOM 761 N N . TYR A 1 95 ? -2.187 15.415 8.183 1.00 94.38 95 TYR A N 1
ATOM 762 C CA . TYR A 1 95 ? -2.942 14.205 8.518 1.00 94.38 95 TYR A CA 1
ATOM 763 C C . TYR A 1 95 ? -3.228 14.070 10.014 1.00 94.38 95 TYR A C 1
ATOM 765 O O . TYR A 1 95 ? -4.273 13.523 10.369 1.00 94.38 95 TYR A O 1
ATOM 773 N N . HIS A 1 96 ? -2.390 14.622 10.893 1.00 94.94 96 HIS A N 1
ATOM 774 C CA . HIS A 1 96 ? -2.731 14.800 12.304 1.00 94.94 96 HIS A CA 1
ATOM 775 C C . HIS A 1 96 ? -3.949 15.710 12.467 1.00 94.94 96 HIS A C 1
ATOM 777 O O . HIS A 1 96 ? -4.902 15.329 13.146 1.00 94.94 96 HIS A O 1
ATOM 783 N N . HIS A 1 97 ? -3.973 16.859 11.788 1.00 94.38 97 HIS A N 1
ATOM 784 C CA . HIS A 1 97 ? -5.116 17.765 11.855 1.00 94.38 97 HIS A CA 1
ATOM 785 C C . HIS A 1 97 ? -6.400 17.115 11.312 1.00 94.38 97 HIS A C 1
ATOM 787 O O . HIS A 1 97 ? -7.454 17.171 11.949 1.00 94.38 97 HIS A O 1
ATOM 793 N N . ARG A 1 98 ? -6.315 16.410 10.176 1.00 93.69 98 ARG A N 1
ATOM 794 C CA . ARG A 1 98 ? -7.446 15.644 9.620 1.00 93.69 98 ARG A CA 1
ATOM 795 C C . ARG A 1 98 ? -7.913 14.539 10.559 1.00 93.69 98 ARG A C 1
ATOM 797 O O . ARG A 1 98 ? -9.116 14.310 10.672 1.00 93.69 98 ARG A O 1
ATOM 804 N N . LEU A 1 99 ? -6.990 13.850 11.229 1.00 94.00 99 LEU A N 1
ATOM 805 C CA . LEU A 1 99 ? -7.325 12.795 12.181 1.00 94.00 99 LEU A CA 1
ATOM 806 C C . LEU A 1 99 ? -8.145 13.355 13.345 1.00 94.00 99 LEU A C 1
ATOM 808 O O . LEU A 1 99 ? -9.172 12.778 13.696 1.00 94.00 99 LEU A O 1
ATOM 812 N N . GLU A 1 100 ? -7.739 14.502 13.887 1.00 94.62 100 GLU A N 1
ATOM 813 C CA . GLU A 1 100 ? -8.465 15.202 14.951 1.00 94.62 100 GLU A CA 1
ATOM 814 C C . GLU A 1 100 ? -9.872 15.618 14.504 1.00 94.62 100 GLU A C 1
ATOM 816 O O . GLU A 1 100 ? -10.846 15.354 15.213 1.00 94.62 100 GLU A O 1
ATOM 821 N N . GLN A 1 101 ? -10.003 16.192 13.302 1.00 94.25 101 GLN A N 1
ATOM 822 C CA . GLN A 1 101 ? -11.297 16.593 12.740 1.00 94.25 101 GLN A CA 1
ATOM 823 C C . GLN A 1 101 ? -12.244 15.400 12.547 1.00 94.25 101 GLN A C 1
ATOM 825 O O . GLN A 1 101 ? -13.402 15.445 12.971 1.00 94.25 101 GLN A O 1
ATOM 830 N N . VAL A 1 102 ? -11.765 14.315 11.927 1.00 93.12 102 VAL A N 1
ATOM 831 C CA . VAL A 1 102 ? -12.580 13.118 11.666 1.00 93.12 102 VAL A CA 1
ATOM 832 C C . VAL A 1 102 ? -12.960 12.426 12.976 1.00 93.12 102 VAL A C 1
ATOM 834 O O . VAL A 1 102 ? -14.103 11.994 13.134 1.00 93.12 102 VAL A O 1
ATOM 837 N N . TYR A 1 103 ? -12.040 12.366 13.939 1.00 93.75 103 TYR A N 1
ATOM 838 C CA . TYR A 1 103 ? -12.304 11.819 15.267 1.00 93.75 103 TYR A CA 1
ATOM 839 C C . TYR A 1 103 ? -13.372 12.635 16.009 1.00 93.75 103 TYR A C 1
ATOM 841 O O . TYR A 1 103 ? -14.337 12.067 16.526 1.00 93.75 103 TYR A O 1
ATOM 849 N N . GLN A 1 104 ? -13.259 13.967 16.010 1.00 93.12 104 GLN A N 1
ATOM 850 C CA . GLN A 1 104 ? -14.248 14.851 16.628 1.00 93.12 104 GLN A CA 1
ATOM 851 C C . GLN A 1 104 ? -15.622 14.723 15.961 1.00 93.12 104 GLN A C 1
ATOM 853 O O . GLN A 1 104 ? -16.638 14.713 16.659 1.00 93.12 104 GLN A O 1
ATOM 858 N N . ALA A 1 105 ? -15.668 14.589 14.635 1.00 92.06 105 ALA A N 1
ATOM 859 C CA . ALA A 1 105 ? -16.913 14.414 13.896 1.00 92.06 105 ALA A CA 1
ATOM 860 C C . ALA A 1 105 ? -17.619 13.087 14.225 1.00 92.06 105 ALA A C 1
ATOM 862 O O . ALA A 1 105 ? -18.844 13.060 14.303 1.00 92.06 105 ALA A O 1
ATOM 863 N N . GLN A 1 106 ? -16.867 11.999 14.435 1.00 90.31 106 GLN A N 1
ATOM 864 C CA . GLN A 1 106 ? -17.436 10.670 14.693 1.00 90.31 106 GLN A CA 1
ATOM 865 C C . GLN A 1 106 ? -17.747 10.396 16.169 1.00 90.31 106 GLN A C 1
ATOM 867 O O . GLN A 1 106 ? -18.738 9.735 16.469 1.00 90.31 106 GLN A O 1
ATOM 872 N N . LEU A 1 107 ? -16.904 10.867 17.091 1.00 88.25 107 LEU A N 1
ATOM 873 C CA . LEU A 1 107 ? -16.979 10.522 18.518 1.00 88.25 107 LEU A CA 1
ATOM 874 C C . LEU A 1 107 ? -17.354 11.707 19.417 1.00 88.25 107 LEU A C 1
ATOM 876 O O . LEU A 1 107 ? -17.449 11.538 20.634 1.00 88.25 107 LEU A O 1
ATOM 880 N N . HIS A 1 108 ? -17.552 12.900 18.842 1.00 88.75 108 HIS A N 1
ATOM 881 C CA . HIS A 1 108 ? -17.913 14.142 19.543 1.00 88.75 108 HIS A CA 1
ATOM 882 C C . HIS A 1 108 ? -16.971 14.513 20.701 1.00 88.75 108 HIS A C 1
ATOM 884 O O . HIS A 1 108 ? -17.354 15.205 21.643 1.00 88.75 108 HIS A O 1
ATOM 890 N N . LYS A 1 109 ? -15.718 14.055 20.636 1.00 89.31 109 LYS A N 1
ATOM 891 C CA . LYS A 1 109 ? -14.662 14.331 21.614 1.00 89.31 109 LYS A CA 1
ATOM 892 C C . LYS A 1 109 ? -13.471 14.935 20.887 1.00 89.31 109 LYS A C 1
ATOM 894 O O . LYS A 1 109 ? -13.084 14.432 19.840 1.00 89.31 109 LYS A O 1
ATOM 899 N N . SER A 1 110 ? -12.876 15.975 21.460 1.00 89.94 110 SER A N 1
ATOM 900 C CA . SER A 1 110 ? -11.615 16.532 20.969 1.00 89.94 110 SER A CA 1
ATOM 901 C C . SER A 1 110 ? -10.457 15.910 21.746 1.00 89.94 110 SER A C 1
ATOM 903 O O . SER A 1 110 ? -10.476 15.864 22.979 1.00 89.94 110 SER A O 1
ATOM 905 N N . LYS A 1 111 ? -9.484 15.369 21.019 1.00 92.44 111 LYS A N 1
ATOM 906 C CA . LYS A 1 111 ? -8.239 14.792 21.533 1.00 92.44 111 LYS A CA 1
ATOM 907 C C . LYS A 1 111 ? -7.136 15.129 20.534 1.00 92.44 111 LYS A C 1
ATOM 909 O O . LYS A 1 111 ? -7.424 15.232 19.348 1.00 92.44 111 LYS A O 1
ATOM 914 N N . GLY A 1 112 ? -5.899 15.267 21.004 1.00 91.88 112 GLY A N 1
ATOM 915 C CA . GLY A 1 112 ? -4.756 15.458 20.110 1.00 91.88 112 GLY A CA 1
ATOM 916 C C . GLY A 1 112 ? -4.428 14.185 19.326 1.00 91.88 112 GLY A C 1
ATOM 917 O O . GLY A 1 112 ? -4.607 13.077 19.849 1.00 91.88 112 GLY A O 1
ATOM 918 N N . ALA A 1 113 ? -3.898 14.335 18.112 1.00 92.00 113 ALA A N 1
ATOM 919 C CA . ALA A 1 113 ? -3.630 13.236 17.181 1.00 92.00 113 ALA A CA 1
ATOM 920 C C . ALA A 1 113 ? -2.851 12.068 17.811 1.00 92.00 113 ALA A C 1
ATOM 922 O O . ALA A 1 113 ? -3.273 10.923 17.702 1.00 92.00 113 ALA A O 1
ATOM 923 N N . GLN A 1 114 ? -1.785 12.337 18.571 1.00 93.12 114 GLN A N 1
ATOM 924 C CA . GLN A 1 114 ? -0.982 11.293 19.232 1.00 93.12 114 GLN A CA 1
ATOM 925 C C . GLN A 1 114 ? -1.770 10.484 20.275 1.00 93.12 114 GLN A C 1
ATOM 927 O O . GLN A 1 114 ? -1.569 9.281 20.441 1.00 93.12 114 GLN A O 1
ATOM 932 N N . THR A 1 115 ? -2.715 11.129 20.967 1.00 92.81 115 THR A N 1
ATOM 933 C CA . THR A 1 115 ? -3.596 10.433 21.916 1.00 92.81 115 THR A CA 1
ATOM 934 C C . THR A 1 115 ? -4.587 9.546 21.171 1.00 92.81 115 THR A C 1
ATOM 936 O O . THR A 1 115 ? -4.793 8.405 21.578 1.00 92.81 115 THR A O 1
ATOM 939 N N . ILE A 1 116 ? -5.150 10.052 20.067 1.00 92.06 116 ILE A N 1
ATOM 940 C CA . ILE A 1 116 ? -6.057 9.302 19.189 1.00 92.06 116 ILE A CA 1
ATOM 941 C C . ILE A 1 116 ? -5.339 8.085 18.600 1.00 92.06 116 ILE A C 1
ATOM 943 O O . ILE A 1 116 ? -5.883 6.985 18.641 1.00 92.06 116 ILE A O 1
ATOM 947 N N . ILE A 1 117 ? -4.109 8.262 18.105 1.00 92.81 117 ILE A N 1
ATOM 948 C CA . ILE A 1 117 ? -3.295 7.177 17.552 1.00 92.81 117 ILE A CA 1
ATOM 949 C C . ILE A 1 117 ? -3.116 6.081 18.599 1.00 92.81 117 ILE A C 1
ATOM 951 O O . ILE A 1 117 ? -3.491 4.943 18.349 1.00 92.81 117 ILE A O 1
ATOM 955 N N . ARG A 1 118 ? -2.630 6.413 19.801 1.00 92.38 118 ARG A N 1
ATOM 956 C CA . ARG A 1 118 ? -2.398 5.419 20.862 1.00 92.38 118 ARG A CA 1
ATOM 957 C C . ARG A 1 118 ? -3.665 4.659 21.273 1.00 92.38 118 ARG A C 1
ATOM 959 O O . ARG A 1 118 ? -3.581 3.492 21.640 1.00 92.38 118 ARG A O 1
ATOM 966 N N . GLU A 1 119 ? -4.815 5.322 21.244 1.00 91.31 119 GLU A N 1
ATOM 967 C CA . GLU A 1 119 ? -6.109 4.739 21.609 1.00 91.31 119 GLU A CA 1
ATOM 968 C C . GLU A 1 119 ? -6.674 3.818 20.528 1.00 91.31 119 GLU A C 1
ATOM 970 O O . GLU A 1 119 ? -7.181 2.749 20.851 1.00 91.31 119 GLU A O 1
ATOM 975 N N . LEU A 1 120 ? -6.574 4.213 19.256 1.00 89.88 120 LEU A N 1
ATOM 976 C CA . LEU A 1 120 ? -7.195 3.498 18.138 1.00 89.88 120 LEU A CA 1
ATOM 977 C C . LEU A 1 120 ? -6.262 2.498 17.446 1.00 89.88 120 LEU A C 1
ATOM 979 O O . LEU A 1 120 ? -6.741 1.628 16.719 1.00 89.88 120 LEU A O 1
ATOM 983 N N . LEU A 1 121 ? -4.946 2.583 17.666 1.00 87.75 121 LEU A N 1
ATOM 984 C CA . LEU A 1 121 ? -3.961 1.674 17.070 1.00 87.75 121 LEU A CA 1
ATOM 985 C C . LEU A 1 121 ? -4.258 0.183 17.339 1.00 87.75 121 LEU A C 1
ATOM 987 O O . LEU A 1 121 ? -4.166 -0.599 16.391 1.00 87.75 121 LEU A O 1
ATOM 991 N N . PRO A 1 122 ? -4.676 -0.245 18.552 1.00 89.06 122 PRO A N 1
ATOM 992 C CA . PRO A 1 122 ? -5.028 -1.647 18.803 1.00 89.06 122 PRO A CA 1
ATOM 993 C C . PRO A 1 122 ? -6.200 -2.153 17.944 1.00 89.06 122 PRO A C 1
ATOM 995 O O . PRO A 1 122 ? -6.281 -3.341 17.633 1.00 89.06 122 PRO A O 1
ATOM 998 N N . GLU A 1 123 ? -7.100 -1.255 17.536 1.00 85.75 123 GLU A N 1
ATOM 999 C CA . GLU A 1 123 ? -8.328 -1.562 16.793 1.00 85.75 123 GLU A CA 1
ATOM 1000 C C . GLU A 1 123 ? -8.229 -1.214 15.298 1.00 85.75 123 GLU A C 1
ATOM 1002 O O . GLU A 1 123 ? -9.219 -1.304 14.567 1.00 85.75 123 GLU A O 1
ATOM 1007 N N . ILE A 1 124 ? -7.033 -0.877 14.799 1.00 82.81 124 ILE A N 1
ATOM 1008 C CA . ILE A 1 124 ? -6.824 -0.371 13.433 1.00 82.81 124 ILE A CA 1
ATOM 1009 C C . ILE A 1 124 ? -7.417 -1.283 12.348 1.00 82.81 124 ILE A C 1
ATOM 1011 O O . ILE A 1 124 ? -8.010 -0.801 11.384 1.00 82.81 124 ILE A O 1
ATOM 1015 N N . LYS A 1 125 ? -7.355 -2.610 12.538 1.00 81.88 125 LYS A N 1
ATOM 1016 C CA . LYS A 1 125 ? -7.915 -3.600 11.600 1.00 81.88 125 LYS A CA 1
ATOM 1017 C C . LYS A 1 125 ? -9.439 -3.550 11.515 1.00 81.88 125 LYS A C 1
ATOM 1019 O O . LYS A 1 125 ? -9.998 -3.792 10.452 1.00 81.88 125 LYS A O 1
ATOM 1024 N N . GLN A 1 126 ? -10.113 -3.238 12.620 1.00 84.12 126 GLN A N 1
ATOM 1025 C CA . GLN A 1 126 ? -11.574 -3.125 12.661 1.00 84.12 126 GLN A CA 1
ATOM 1026 C C . GLN A 1 126 ? -12.037 -1.824 11.999 1.00 84.12 126 GLN A C 1
ATOM 1028 O O . GLN A 1 126 ? -13.093 -1.775 11.372 1.00 84.12 126 GLN A O 1
ATOM 1033 N N . LEU A 1 127 ? -11.212 -0.780 12.097 1.00 83.00 127 LEU A N 1
ATOM 1034 C CA . LEU A 1 127 ? -11.493 0.545 11.556 1.00 83.00 127 LEU A CA 1
ATOM 1035 C C . LEU A 1 127 ? -10.989 0.742 10.121 1.00 83.00 127 LEU A C 1
ATOM 1037 O O . LEU A 1 127 ? -11.289 1.782 9.536 1.00 83.00 127 LEU A O 1
ATOM 1041 N N . ALA A 1 128 ? -10.280 -0.226 9.532 1.00 79.19 128 ALA A N 1
ATOM 1042 C CA . ALA A 1 128 ? -9.561 -0.088 8.260 1.00 79.19 128 ALA A CA 1
ATOM 1043 C C . ALA A 1 128 ? -10.423 0.431 7.091 1.00 79.19 128 ALA A C 1
ATOM 1045 O O . ALA A 1 128 ? -9.948 1.177 6.236 1.00 79.19 128 ALA A O 1
ATOM 1046 N N . SER A 1 129 ? -11.713 0.084 7.052 1.00 80.00 129 SER A N 1
ATOM 1047 C CA . SER A 1 129 ? -12.633 0.550 6.006 1.00 80.00 129 SER A CA 1
ATOM 1048 C C . SER A 1 129 ? -13.240 1.933 6.272 1.00 80.00 129 SER A C 1
ATOM 1050 O O . SER A 1 129 ? -13.810 2.533 5.358 1.00 80.00 129 SER A O 1
ATOM 1052 N N . THR A 1 130 ? -13.145 2.450 7.498 1.00 88.44 130 THR A N 1
ATOM 1053 C CA . THR A 1 130 ? -13.754 3.723 7.913 1.00 88.44 130 THR A CA 1
ATOM 1054 C C . THR A 1 130 ? -12.875 4.923 7.536 1.00 88.44 130 THR A C 1
ATOM 1056 O O . THR A 1 130 ? -11.654 4.783 7.463 1.00 88.44 130 THR A O 1
ATOM 1059 N N . PRO A 1 131 ? -13.443 6.131 7.338 1.00 87.69 131 PRO A N 1
ATOM 1060 C CA . PRO A 1 131 ? -12.647 7.340 7.105 1.00 87.69 131 PRO A CA 1
ATOM 1061 C C . PRO A 1 131 ? -11.635 7.612 8.223 1.00 87.69 131 PRO A C 1
ATOM 1063 O O . PRO A 1 131 ? -10.508 8.004 7.945 1.00 87.69 131 PRO A O 1
ATOM 1066 N N . LEU A 1 132 ? -12.016 7.340 9.475 1.00 90.38 132 LEU A N 1
ATOM 1067 C CA . LEU A 1 132 ? -11.147 7.497 10.637 1.00 90.38 132 LEU A CA 1
ATOM 1068 C C . LEU A 1 132 ? -9.955 6.541 10.584 1.00 90.38 132 LEU A C 1
ATOM 1070 O O . LEU A 1 132 ? -8.821 6.981 10.733 1.00 90.38 132 LEU A O 1
ATOM 1074 N N . GLY A 1 133 ? -10.198 5.257 10.312 1.00 90.31 133 GLY A N 1
ATOM 1075 C CA . GLY A 1 133 ? -9.131 4.263 10.200 1.00 90.31 133 GLY A CA 1
ATOM 1076 C C . GLY A 1 133 ? -8.200 4.510 9.014 1.00 90.31 133 GLY A C 1
ATOM 1077 O O . GLY A 1 133 ? -6.995 4.337 9.156 1.00 90.31 133 GLY A O 1
ATOM 1078 N N . LYS A 1 134 ? -8.718 4.991 7.875 1.00 91.00 134 LYS A N 1
ATOM 1079 C CA . LYS A 1 134 ? -7.884 5.385 6.724 1.00 91.00 134 LYS A CA 1
ATOM 1080 C C . LYS A 1 134 ? -6.951 6.548 7.069 1.00 91.00 134 LYS A C 1
ATOM 1082 O O . LYS A 1 134 ? -5.757 6.461 6.802 1.00 91.00 134 LYS A O 1
ATOM 1087 N N . THR A 1 135 ? -7.476 7.610 7.684 1.00 91.81 135 THR A N 1
ATOM 1088 C CA . THR A 1 135 ? -6.674 8.770 8.112 1.00 91.81 135 THR A CA 1
ATOM 1089 C C . THR A 1 135 ? -5.660 8.380 9.188 1.00 91.81 135 THR A C 1
ATOM 1091 O O . THR A 1 135 ? -4.511 8.807 9.125 1.00 91.81 135 THR A O 1
ATOM 1094 N N . LEU A 1 136 ? -6.061 7.525 10.136 1.00 92.81 136 LEU A N 1
ATOM 1095 C CA . LEU A 1 136 ? -5.188 6.981 11.175 1.00 92.81 136 LEU A CA 1
ATOM 1096 C C . LEU A 1 136 ? -4.026 6.183 10.575 1.00 92.81 136 LEU A C 1
ATOM 1098 O O . LEU A 1 136 ? -2.878 6.422 10.931 1.00 92.81 136 LEU A O 1
ATOM 1102 N N . ASN A 1 137 ? -4.324 5.262 9.657 1.00 92.88 137 ASN A N 1
ATOM 1103 C CA . ASN A 1 137 ? -3.324 4.435 8.990 1.00 92.88 137 ASN A CA 1
ATOM 1104 C C . ASN A 1 137 ? -2.293 5.304 8.257 1.00 92.88 137 ASN A C 1
ATOM 1106 O O . ASN A 1 137 ? -1.094 5.135 8.446 1.00 92.88 137 ASN A O 1
ATOM 1110 N N . ILE A 1 138 ? -2.752 6.304 7.498 1.00 93.31 138 ILE A N 1
ATOM 1111 C CA . ILE A 1 138 ? -1.855 7.239 6.811 1.00 93.31 138 ILE A CA 1
ATOM 1112 C C . ILE A 1 138 ? -0.954 7.986 7.806 1.00 93.31 138 ILE A C 1
ATOM 1114 O O . ILE A 1 138 ? 0.255 8.030 7.598 1.00 93.31 138 ILE A O 1
ATOM 1118 N N . ALA A 1 139 ? -1.512 8.541 8.887 1.00 93.69 139 ALA A N 1
ATOM 1119 C CA . ALA A 1 139 ? -0.728 9.271 9.885 1.00 93.69 139 ALA A CA 1
ATOM 1120 C C . ALA A 1 139 ? 0.354 8.387 10.532 1.00 93.69 139 ALA A C 1
ATOM 1122 O O . ALA A 1 139 ? 1.499 8.810 10.665 1.00 93.69 139 ALA A O 1
ATOM 1123 N N . VAL A 1 140 ? 0.012 7.140 10.874 1.00 93.25 140 VAL A N 1
ATOM 1124 C CA . VAL A 1 140 ? 0.961 6.168 11.439 1.00 93.25 140 VAL A CA 1
ATOM 1125 C C . VAL A 1 140 ? 2.068 5.825 10.440 1.00 93.25 140 VAL A C 1
ATOM 1127 O O . VAL A 1 140 ? 3.235 5.792 10.818 1.00 93.25 140 VAL A O 1
ATOM 1130 N N . MET A 1 141 ? 1.727 5.603 9.169 1.00 94.12 141 MET A N 1
ATOM 1131 C CA . MET A 1 141 ? 2.711 5.275 8.132 1.00 94.12 141 MET A CA 1
ATOM 1132 C C . MET A 1 141 ? 3.664 6.442 7.847 1.00 94.12 141 MET A C 1
ATOM 1134 O O . MET A 1 141 ? 4.864 6.228 7.720 1.00 94.12 141 MET A O 1
ATOM 1138 N N . LEU A 1 142 ? 3.164 7.681 7.802 1.00 94.00 142 LEU A N 1
ATOM 1139 C CA . LEU A 1 142 ? 4.006 8.871 7.631 1.00 94.00 142 LEU A CA 1
ATOM 1140 C C . LEU A 1 142 ? 5.012 9.032 8.781 1.00 94.00 142 LEU A C 1
ATOM 1142 O O . LEU A 1 142 ? 6.175 9.345 8.539 1.00 94.00 142 LEU A O 1
ATOM 1146 N N . ASP A 1 143 ? 4.585 8.772 10.018 1.00 93.00 143 ASP A N 1
ATOM 1147 C CA . ASP A 1 143 ? 5.471 8.784 11.185 1.00 93.00 143 ASP A CA 1
ATOM 1148 C C . ASP A 1 143 ? 6.542 7.680 11.105 1.00 93.00 143 ASP A C 1
ATOM 1150 O O . ASP A 1 143 ? 7.712 7.924 11.396 1.00 93.00 143 ASP A O 1
ATOM 1154 N N . GLN A 1 144 ? 6.178 6.482 10.632 1.00 93.06 144 GLN A N 1
ATOM 1155 C CA . GLN A 1 144 ? 7.134 5.395 10.385 1.00 93.06 144 GLN A CA 1
ATOM 1156 C C . GLN A 1 144 ? 8.152 5.745 9.296 1.00 93.06 144 GLN A C 1
ATOM 1158 O O . GLN A 1 144 ? 9.330 5.438 9.456 1.00 93.06 144 GLN A O 1
ATOM 1163 N N . PHE A 1 145 ? 7.738 6.416 8.219 1.00 94.19 145 PHE A N 1
ATOM 1164 C CA . PHE A 1 145 ? 8.661 6.835 7.162 1.00 94.19 145 PHE A CA 1
ATOM 1165 C C . PHE A 1 145 ? 9.690 7.852 7.651 1.00 94.19 145 PHE A C 1
ATOM 1167 O O . PHE A 1 145 ? 10.852 7.750 7.273 1.00 94.19 145 PHE A O 1
ATOM 1174 N N . LEU A 1 146 ? 9.306 8.794 8.520 1.00 92.88 146 LEU A N 1
ATOM 1175 C CA . LEU A 1 146 ? 10.277 9.716 9.121 1.00 92.88 146 LEU A CA 1
ATOM 1176 C C . LEU A 1 146 ? 11.328 8.969 9.943 1.00 92.88 146 LEU A C 1
ATOM 1178 O O . LEU A 1 146 ? 12.513 9.245 9.790 1.00 92.88 146 LEU A O 1
ATOM 1182 N N . ARG A 1 147 ? 10.911 7.990 10.756 1.00 92.12 147 ARG A N 1
ATOM 1183 C CA . ARG A 1 147 ? 11.841 7.151 11.533 1.00 92.12 147 ARG A CA 1
ATOM 1184 C C . ARG A 1 147 ? 12.762 6.338 10.631 1.00 92.12 147 ARG A C 1
ATOM 1186 O O . ARG A 1 147 ? 13.940 6.227 10.929 1.00 92.12 147 ARG A O 1
ATOM 1193 N N . LEU A 1 148 ? 12.236 5.801 9.531 1.00 90.44 148 LEU A N 1
ATOM 1194 C CA . LEU A 1 148 ? 13.015 5.012 8.579 1.00 90.44 148 LEU A CA 1
ATOM 1195 C C . LEU A 1 148 ? 14.093 5.853 7.879 1.00 90.44 148 LEU A C 1
ATOM 1197 O O . LEU A 1 148 ? 15.204 5.370 7.680 1.00 90.44 148 LEU A O 1
ATOM 1201 N N . ILE A 1 149 ? 13.784 7.107 7.526 1.00 90.69 149 ILE A N 1
ATOM 1202 C CA . ILE A 1 149 ? 14.787 8.031 6.975 1.00 90.69 149 ILE A CA 1
ATOM 1203 C C . ILE A 1 149 ? 15.847 8.372 8.030 1.00 90.69 149 ILE A C 1
ATOM 1205 O O . ILE A 1 149 ? 17.025 8.449 7.696 1.00 90.69 149 ILE A O 1
ATOM 1209 N N . ASP A 1 150 ? 15.437 8.566 9.284 1.00 90.94 150 ASP A N 1
ATOM 1210 C CA . ASP A 1 150 ? 16.337 8.919 10.390 1.00 90.94 150 ASP A CA 1
ATOM 1211 C C . ASP A 1 150 ? 17.261 7.753 10.790 1.00 90.94 150 ASP A C 1
ATOM 1213 O O . ASP A 1 150 ? 18.429 7.958 11.106 1.00 90.94 150 ASP A O 1
ATOM 1217 N N . GLU A 1 151 ? 16.767 6.512 10.715 1.00 91.44 151 GLU A N 1
ATOM 1218 C CA . GLU A 1 151 ? 17.544 5.293 10.976 1.00 91.44 151 GLU A CA 1
ATOM 1219 C C . GLU A 1 151 ? 18.596 5.035 9.889 1.00 91.44 151 GLU A C 1
ATOM 1221 O O . GLU A 1 151 ? 19.673 4.512 10.176 1.00 91.44 151 GLU A O 1
ATOM 1226 N N . LYS A 1 152 ? 18.295 5.403 8.638 1.00 89.56 152 LYS A N 1
ATOM 1227 C CA . LYS A 1 152 ? 19.142 5.113 7.475 1.00 89.56 152 LYS A CA 1
ATOM 1228 C C . LYS A 1 152 ? 19.298 6.314 6.536 1.00 89.56 152 LYS A C 1
ATOM 1230 O O . LYS A 1 152 ? 18.886 6.242 5.377 1.00 89.56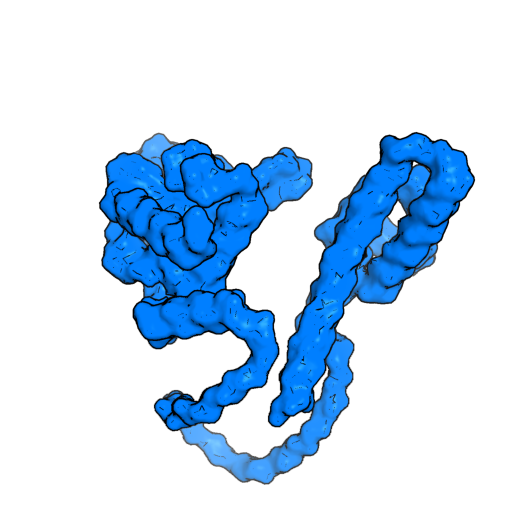 152 LYS A O 1
ATOM 1235 N N . PRO A 1 153 ? 19.923 7.415 6.977 1.00 86.75 153 PRO A N 1
ATOM 1236 C CA . PRO A 1 153 ? 19.996 8.645 6.189 1.00 86.75 153 PRO A CA 1
ATOM 1237 C C . PRO A 1 153 ? 20.731 8.459 4.853 1.00 86.75 153 PRO A C 1
ATOM 1239 O O . PRO A 1 153 ? 20.359 9.080 3.854 1.00 86.75 153 PRO A O 1
ATOM 1242 N N . ASP A 1 154 ? 21.723 7.565 4.810 1.00 86.25 154 ASP A N 1
ATOM 1243 C CA . ASP A 1 154 ? 22.542 7.299 3.623 1.00 86.25 154 ASP A CA 1
ATOM 1244 C C . ASP A 1 154 ? 21.715 6.750 2.448 1.00 86.25 154 ASP A C 1
ATOM 1246 O O . ASP A 1 154 ? 21.914 7.170 1.302 1.00 86.25 154 ASP A O 1
ATOM 1250 N N . GLU A 1 155 ? 20.725 5.891 2.733 1.00 83.88 155 GLU A N 1
ATOM 1251 C CA . GLU A 1 155 ? 19.838 5.271 1.734 1.00 83.88 155 GLU A CA 1
ATOM 1252 C C . GLU A 1 155 ? 18.869 6.286 1.087 1.00 83.88 155 GLU A C 1
ATOM 1254 O O . GLU A 1 155 ? 18.301 6.024 0.028 1.00 83.88 155 GLU A O 1
ATOM 1259 N N . TYR A 1 156 ? 18.695 7.474 1.676 1.00 86.94 156 TYR A N 1
ATOM 1260 C CA . TYR A 1 156 ? 17.788 8.513 1.163 1.00 86.94 156 TYR A CA 1
ATOM 1261 C C . TYR A 1 156 ? 18.507 9.719 0.553 1.00 86.94 156 TYR A C 1
ATOM 1263 O O . TYR A 1 156 ? 17.854 10.688 0.137 1.00 86.94 156 TYR A O 1
ATOM 1271 N N . THR A 1 157 ? 19.835 9.654 0.441 1.00 85.38 157 THR A N 1
ATOM 1272 C CA . THR A 1 157 ? 20.629 10.650 -0.284 1.00 85.38 157 THR A CA 1
ATOM 1273 C C . THR A 1 157 ? 20.325 10.615 -1.785 1.00 85.38 157 THR A C 1
ATOM 1275 O O . THR A 1 157 ? 20.045 9.564 -2.358 1.00 85.38 157 THR A O 1
ATOM 1278 N N . GLU A 1 158 ? 20.404 11.769 -2.458 1.00 82.50 158 GLU A N 1
ATOM 1279 C CA . GLU A 1 158 ? 20.215 11.837 -3.921 1.00 82.50 158 GLU A CA 1
ATOM 1280 C C . GLU A 1 158 ? 21.224 10.951 -4.665 1.00 82.50 158 GLU A C 1
ATOM 1282 O O . GLU A 1 158 ? 20.876 10.291 -5.641 1.00 82.50 158 GLU A O 1
ATOM 1287 N N . TYR A 1 159 ? 22.453 10.856 -4.148 1.00 82.19 159 TYR A N 1
ATOM 1288 C CA . TYR A 1 159 ? 23.478 9.969 -4.691 1.00 82.19 159 TYR A CA 1
ATOM 1289 C C . TYR A 1 159 ? 23.038 8.498 -4.675 1.00 82.19 159 TYR A C 1
ATOM 1291 O O . TYR A 1 159 ? 23.113 7.826 -5.703 1.00 82.19 159 TYR A O 1
ATOM 1299 N N . TRP A 1 160 ? 22.536 8.001 -3.540 1.00 85.88 160 TRP A N 1
ATOM 1300 C CA . TRP A 1 160 ? 22.067 6.619 -3.429 1.00 85.88 160 TRP A CA 1
ATOM 1301 C C . TRP A 1 160 ? 20.888 6.335 -4.359 1.00 85.88 160 TRP A C 1
ATOM 1303 O O . TRP A 1 160 ? 20.886 5.334 -5.079 1.00 85.88 160 TRP A O 1
ATOM 1313 N N . LYS A 1 161 ? 19.922 7.257 -4.400 1.00 86.56 161 LYS A N 1
ATOM 1314 C CA . LYS A 1 161 ? 18.741 7.168 -5.262 1.00 86.56 161 LYS A CA 1
ATOM 1315 C C . LYS A 1 161 ? 19.122 7.075 -6.743 1.00 86.56 161 LYS A C 1
ATOM 1317 O O . LYS A 1 161 ? 18.624 6.205 -7.458 1.00 86.56 161 LYS A O 1
ATOM 1322 N N . GLU A 1 162 ? 20.065 7.902 -7.201 1.00 83.81 162 GLU A N 1
ATOM 1323 C CA . GLU A 1 162 ? 20.568 7.856 -8.578 1.00 83.81 162 GLU A CA 1
ATOM 1324 C C . GLU A 1 162 ? 21.321 6.558 -8.898 1.00 83.81 162 GLU A C 1
ATOM 1326 O O . GLU A 1 162 ? 21.168 6.005 -9.991 1.00 83.81 162 GLU A O 1
ATOM 1331 N N . VAL A 1 163 ? 22.151 6.072 -7.969 1.00 82.25 163 VAL A N 1
ATOM 1332 C CA . VAL A 1 163 ? 22.915 4.826 -8.134 1.00 82.25 163 VAL A CA 1
ATOM 1333 C C . VAL A 1 163 ? 21.975 3.625 -8.219 1.00 82.25 163 VAL A C 1
ATOM 1335 O O . VAL A 1 163 ? 22.133 2.790 -9.114 1.00 82.25 163 VAL A O 1
ATOM 1338 N N . MET A 1 164 ? 20.964 3.559 -7.352 1.00 81.38 164 MET A N 1
ATOM 1339 C CA . MET A 1 164 ? 19.969 2.485 -7.365 1.00 81.38 164 MET A CA 1
ATOM 1340 C C . MET A 1 164 ? 19.119 2.507 -8.633 1.00 81.38 164 MET A C 1
ATOM 1342 O O . MET A 1 164 ? 18.943 1.463 -9.269 1.00 81.38 164 MET A O 1
ATOM 1346 N N . LEU A 1 165 ? 18.690 3.692 -9.074 1.00 81.31 165 LEU A N 1
ATOM 1347 C CA . LEU A 1 165 ? 17.923 3.835 -10.308 1.00 81.31 165 LEU A CA 1
ATOM 1348 C C . LEU A 1 165 ? 18.735 3.393 -11.536 1.00 81.31 165 LEU A C 1
ATOM 1350 O O . LEU A 1 165 ? 18.231 2.663 -12.394 1.00 81.31 165 LEU A O 1
ATOM 1354 N N . LYS A 1 166 ? 20.020 3.778 -11.597 1.00 80.94 166 LYS A N 1
ATOM 1355 C CA . LYS A 1 166 ? 20.948 3.346 -12.654 1.00 80.94 166 LYS A CA 1
ATOM 1356 C C . LYS A 1 166 ? 21.139 1.834 -12.637 1.00 80.94 166 LYS A C 1
ATOM 1358 O O . LYS A 1 166 ? 20.937 1.215 -13.677 1.00 80.94 166 LYS A O 1
ATOM 1363 N N . ARG A 1 167 ? 21.423 1.237 -11.473 1.00 75.38 167 ARG A N 1
ATOM 1364 C CA . ARG A 1 167 ? 21.607 -0.216 -11.300 1.00 75.38 167 ARG A CA 1
ATOM 1365 C C . ARG A 1 167 ? 20.421 -1.022 -11.8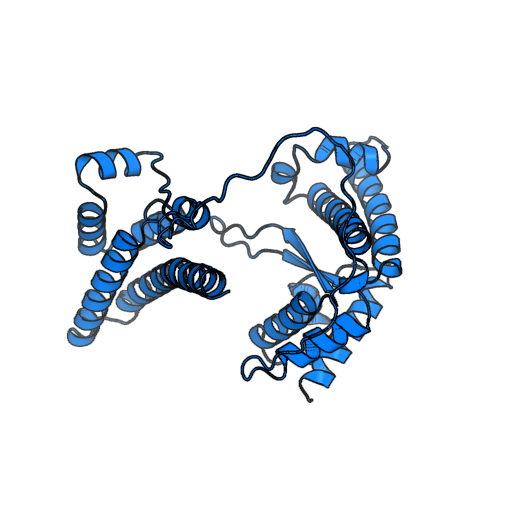28 1.00 75.38 167 ARG A C 1
ATOM 1367 O O . ARG A 1 167 ? 20.614 -2.076 -12.424 1.00 75.38 167 ARG A O 1
ATOM 1374 N N . GLN A 1 168 ? 19.205 -0.518 -11.638 1.00 68.12 168 GLN A N 1
ATOM 1375 C CA . GLN A 1 168 ? 17.989 -1.164 -12.131 1.00 68.12 168 GLN A CA 1
ATOM 1376 C C . GLN A 1 168 ? 17.810 -1.022 -13.650 1.00 68.12 168 GLN A C 1
ATOM 1378 O O . GLN A 1 168 ? 17.231 -1.904 -14.279 1.00 68.12 168 GLN A O 1
ATOM 1383 N N . SER A 1 169 ? 18.331 0.050 -14.258 1.00 65.25 169 SER A N 1
ATOM 1384 C CA . SER A 1 169 ? 18.316 0.226 -15.718 1.00 65.25 169 SER A CA 1
ATOM 1385 C C . SER A 1 169 ? 19.391 -0.586 -16.459 1.00 65.25 169 SER A C 1
ATOM 1387 O O . SER A 1 169 ? 19.186 -0.938 -17.618 1.00 65.25 169 SER A O 1
ATOM 1389 N N . THR A 1 170 ? 20.516 -0.908 -15.807 1.00 57.91 170 THR A N 1
ATOM 1390 C CA . THR A 1 170 ? 21.686 -1.575 -16.412 1.00 57.91 170 THR A CA 1
ATOM 1391 C C . THR A 1 170 ? 21.809 -3.058 -16.067 1.00 57.91 170 THR A C 1
ATOM 1393 O O . THR A 1 170 ? 22.918 -3.575 -16.068 1.00 57.91 170 THR A O 1
ATOM 1396 N N . ALA A 1 171 ? 20.714 -3.765 -15.775 1.00 44.31 171 ALA A N 1
ATOM 1397 C CA . ALA A 1 171 ? 20.746 -5.181 -15.396 1.00 44.31 171 ALA A CA 1
ATOM 1398 C C . ALA A 1 171 ? 21.249 -6.135 -16.518 1.00 44.31 171 ALA A C 1
ATOM 1400 O O . ALA A 1 171 ? 20.472 -6.861 -17.132 1.00 44.31 171 ALA A O 1
ATOM 1401 N N . GLU A 1 172 ? 22.568 -6.154 -16.732 1.00 30.72 172 GLU A N 1
ATOM 1402 C CA . GLU A 1 172 ? 23.433 -7.338 -16.837 1.00 30.72 172 GLU A CA 1
ATOM 1403 C C . GLU A 1 172 ? 24.153 -7.538 -15.476 1.00 30.72 172 GLU A C 1
ATOM 1405 O O . GLU A 1 172 ? 24.195 -6.605 -14.666 1.00 30.72 172 GLU A O 1
ATOM 1410 N N . PRO A 1 173 ? 24.633 -8.755 -15.140 1.00 39.44 173 PRO A N 1
ATOM 1411 C CA . PRO A 1 173 ? 24.923 -9.129 -13.760 1.00 39.44 173 PRO A CA 1
ATOM 1412 C C . PRO A 1 173 ? 26.229 -8.517 -13.238 1.00 39.44 173 PRO A C 1
ATOM 1414 O O . PRO A 1 173 ? 27.234 -8.479 -13.937 1.00 39.44 173 PRO A O 1
ATOM 1417 N N . ALA A 1 174 ? 26.156 -8.081 -11.977 1.00 44.34 174 ALA A N 1
ATOM 1418 C CA . ALA A 1 174 ? 27.231 -7.843 -11.013 1.00 44.34 174 ALA A CA 1
ATOM 1419 C C . ALA A 1 174 ? 28.636 -7.610 -11.592 1.00 44.34 174 ALA A C 1
ATOM 1421 O O . ALA A 1 174 ? 29.392 -8.546 -11.836 1.00 44.34 174 ALA A O 1
ATOM 1422 N N . THR A 1 175 ? 29.023 -6.340 -11.695 1.00 32.19 175 THR A N 1
ATOM 1423 C CA . THR A 1 175 ? 30.432 -5.972 -11.546 1.00 32.19 175 THR A CA 1
ATOM 1424 C C . THR A 1 175 ? 30.608 -5.363 -10.165 1.00 32.19 175 THR A C 1
ATOM 1426 O O . THR A 1 175 ? 29.954 -4.383 -9.808 1.00 32.19 175 THR A O 1
ATOM 1429 N N . GLU A 1 176 ? 31.439 -6.040 -9.389 1.00 40.00 176 GLU A N 1
ATOM 1430 C CA . GLU A 1 176 ? 31.950 -5.664 -8.083 1.00 40.00 176 GLU A CA 1
ATOM 1431 C C . GLU A 1 176 ? 32.443 -4.212 -8.086 1.00 40.00 176 GLU A C 1
ATOM 1433 O O . GLU A 1 176 ? 33.177 -3.789 -8.981 1.00 40.00 176 GLU A O 1
ATOM 1438 N N . LEU A 1 177 ? 32.074 -3.462 -7.052 1.00 34.94 177 LEU A N 1
ATOM 1439 C CA . LEU A 1 177 ? 32.901 -2.364 -6.578 1.00 34.94 177 LEU A CA 1
ATOM 1440 C C . LEU A 1 177 ? 33.203 -2.637 -5.112 1.00 34.94 177 LEU A C 1
ATOM 1442 O O . LEU A 1 177 ? 32.405 -2.369 -4.214 1.00 34.94 177 LEU A O 1
ATOM 1446 N N . GLU A 1 178 ? 34.372 -3.238 -4.925 1.00 34.66 178 GLU A N 1
ATOM 1447 C CA . GLU A 1 178 ? 35.154 -3.169 -3.705 1.00 34.66 178 GLU A CA 1
ATOM 1448 C C . GLU A 1 178 ? 35.285 -1.711 -3.240 1.00 34.66 178 GLU A C 1
ATOM 1450 O O . GLU A 1 178 ? 35.505 -0.798 -4.040 1.00 34.66 178 GLU A O 1
ATOM 1455 N N . GLY A 1 179 ? 35.233 -1.520 -1.922 1.00 33.16 179 GLY A N 1
ATOM 1456 C CA . GLY A 1 179 ? 35.782 -0.335 -1.273 1.00 33.16 179 GLY A CA 1
ATOM 1457 C C . GLY A 1 179 ? 34.752 0.670 -0.778 1.00 33.16 179 GLY A C 1
ATOM 1458 O O . GLY A 1 179 ? 34.631 1.741 -1.349 1.00 33.16 179 GLY A O 1
ATOM 1459 N N . PHE A 1 180 ? 34.100 0.364 0.343 1.00 27.38 180 PHE A N 1
ATOM 1460 C CA . PHE A 1 180 ? 34.002 1.291 1.479 1.00 27.38 180 PHE A CA 1
ATOM 1461 C C . PHE A 1 180 ? 33.756 0.472 2.754 1.00 27.38 180 PHE A C 1
ATOM 1463 O O . PHE A 1 180 ? 32.660 0.379 3.295 1.00 27.38 180 PHE A O 1
ATOM 1470 N N . SER A 1 181 ? 34.821 -0.191 3.203 1.00 29.72 181 SER A N 1
ATOM 1471 C CA . SER A 1 181 ? 34.962 -0.620 4.589 1.00 29.72 181 SER A CA 1
ATOM 1472 C C . SER A 1 181 ? 35.185 0.611 5.464 1.00 29.72 181 SER A C 1
ATOM 1474 O O . SER A 1 181 ? 36.113 1.381 5.204 1.00 29.72 181 SER A O 1
ATOM 1476 N N . GLY A 1 182 ? 34.402 0.741 6.528 1.00 30.61 182 GLY A N 1
ATOM 1477 C CA . GLY A 1 182 ? 34.734 1.614 7.646 1.00 30.61 182 GLY A CA 1
ATOM 1478 C C . GLY A 1 182 ? 33.535 2.389 8.151 1.00 30.61 182 GLY A C 1
ATOM 1479 O O . GLY A 1 182 ? 33.326 3.513 7.721 1.00 30.61 182 GLY A O 1
ATOM 1480 N N . ILE A 1 183 ? 32.786 1.779 9.066 1.00 27.17 183 ILE A N 1
ATOM 1481 C CA . ILE A 1 183 ? 32.501 2.315 10.403 1.00 27.17 183 ILE A CA 1
ATOM 1482 C C . ILE A 1 183 ? 32.047 1.107 11.228 1.00 27.17 183 ILE A C 1
ATOM 1484 O O . ILE A 1 183 ? 30.972 0.545 11.033 1.00 27.17 183 ILE A O 1
ATOM 1488 N N . GLU A 1 184 ? 32.956 0.658 12.087 1.00 27.97 184 GLU A N 1
ATOM 1489 C CA . GLU A 1 184 ? 32.677 -0.271 13.172 1.00 27.97 184 GLU A CA 1
ATOM 1490 C C . GLU A 1 184 ? 31.706 0.418 14.137 1.00 27.97 184 GLU A C 1
ATOM 1492 O O . GLU A 1 184 ? 31.977 1.520 14.616 1.00 27.97 184 GLU A O 1
ATOM 1497 N N . ILE A 1 185 ? 30.564 -0.214 14.409 1.00 31.06 185 ILE A N 1
ATOM 1498 C CA . ILE A 1 185 ? 29.709 0.184 15.525 1.00 31.06 185 ILE A CA 1
ATOM 1499 C C . ILE A 1 185 ? 30.321 -0.442 16.778 1.00 31.06 185 ILE A C 1
ATOM 1501 O O . ILE A 1 185 ? 30.293 -1.659 16.963 1.00 31.06 185 ILE A O 1
ATOM 1505 N N . GLU A 1 186 ? 30.914 0.414 17.609 1.00 26.06 186 GLU A N 1
ATOM 1506 C CA . GLU A 1 186 ? 31.333 0.104 18.972 1.00 26.06 186 GLU A CA 1
ATOM 1507 C C . GLU A 1 186 ? 30.120 -0.338 19.807 1.00 26.06 186 GLU A C 1
ATOM 1509 O O . GLU A 1 186 ? 29.318 0.486 20.247 1.00 26.06 186 GLU A O 1
ATOM 1514 N N . GLU A 1 187 ? 30.012 -1.634 20.101 1.00 29.34 187 GLU A N 1
ATOM 1515 C CA . GLU A 1 187 ? 29.270 -2.104 21.271 1.00 29.34 187 GLU A CA 1
ATOM 1516 C C . GLU A 1 187 ? 30.243 -2.277 22.442 1.00 29.34 187 GLU A C 1
ATOM 1518 O O . GLU A 1 187 ? 31.040 -3.213 22.515 1.00 29.34 187 GLU A O 1
ATOM 1523 N N . THR A 1 188 ? 30.178 -1.344 23.390 1.00 24.95 188 THR A N 1
ATOM 1524 C CA . THR A 1 188 ? 30.811 -1.488 24.700 1.00 24.95 188 THR A CA 1
ATOM 1525 C C . THR A 1 188 ? 29.879 -2.252 25.641 1.00 24.95 188 THR A C 1
ATOM 1527 O O . THR A 1 188 ? 28.827 -1.747 26.025 1.00 24.95 188 THR A O 1
ATOM 1530 N N . ASN A 1 189 ? 30.272 -3.469 26.039 1.00 25.23 189 ASN A N 1
ATOM 1531 C CA . ASN A 1 189 ? 30.476 -3.857 27.448 1.00 25.23 189 ASN A CA 1
ATOM 1532 C C . ASN A 1 189 ? 30.916 -5.332 27.593 1.00 25.23 189 ASN A C 1
ATOM 1534 O O . ASN A 1 189 ? 30.117 -6.261 27.597 1.00 25.23 189 ASN A O 1
ATOM 1538 N N . ILE A 1 190 ? 32.238 -5.486 27.687 1.00 27.92 190 ILE A N 1
ATOM 1539 C CA . ILE A 1 190 ? 33.048 -6.312 28.604 1.00 27.92 190 ILE A CA 1
ATOM 1540 C C . ILE A 1 190 ? 32.282 -7.317 29.501 1.00 27.92 190 ILE A C 1
ATOM 1542 O O . ILE A 1 190 ? 31.618 -6.910 30.447 1.00 27.92 190 ILE A O 1
ATOM 1546 N N . ASP A 1 191 ? 32.496 -8.623 29.278 1.00 25.83 191 ASP A N 1
ATOM 1547 C CA . ASP A 1 191 ? 33.230 -9.486 30.228 1.00 25.83 191 ASP A CA 1
ATOM 1548 C C . ASP A 1 191 ? 33.632 -10.853 29.611 1.00 25.83 191 ASP A C 1
ATOM 1550 O O . ASP A 1 191 ? 32.815 -11.722 29.328 1.00 25.83 191 ASP A O 1
ATOM 1554 N N . THR A 1 192 ? 34.942 -10.968 29.374 1.00 29.61 192 THR A N 1
ATOM 1555 C CA . THR A 1 192 ? 35.879 -12.100 29.546 1.00 29.61 192 THR A CA 1
ATOM 1556 C C . THR A 1 192 ? 35.413 -13.565 29.363 1.00 29.61 192 THR A C 1
ATOM 1558 O O . THR A 1 192 ? 34.745 -14.117 30.225 1.00 29.61 192 THR A O 1
ATOM 1561 N N . GLU A 1 193 ? 35.899 -14.238 28.301 1.00 28.81 193 GLU A N 1
ATOM 1562 C CA . GLU A 1 193 ? 36.817 -15.413 28.336 1.00 28.81 193 GLU A CA 1
ATOM 1563 C C . GLU A 1 193 ? 36.826 -16.223 27.008 1.00 28.81 193 GLU A C 1
ATOM 1565 O O . GLU A 1 193 ? 35.922 -16.988 26.709 1.00 28.81 193 GLU A O 1
ATOM 1570 N N . THR A 1 194 ? 37.933 -16.085 26.261 1.00 30.30 194 THR A N 1
ATOM 1571 C CA . THR A 1 194 ? 38.591 -17.007 25.293 1.00 30.30 194 THR A CA 1
ATOM 1572 C C . THR A 1 194 ? 37.827 -17.725 24.151 1.00 30.30 194 THR A C 1
ATOM 1574 O O . THR A 1 194 ? 36.778 -18.330 24.347 1.00 30.30 194 THR A O 1
ATOM 1577 N N . PRO A 1 195 ? 38.424 -17.787 22.937 1.00 30.47 195 PRO A N 1
ATOM 1578 C CA . PRO A 1 195 ? 37.765 -18.275 21.729 1.00 30.47 195 PRO A CA 1
ATOM 1579 C C . PRO A 1 195 ? 37.834 -19.805 21.614 1.00 30.47 195 PRO A C 1
ATOM 1581 O O . PRO A 1 195 ? 38.906 -20.408 21.706 1.00 30.47 195 PRO A O 1
ATOM 1584 N N . HIS A 1 196 ? 36.698 -20.444 21.335 1.00 29.28 196 HIS A N 1
ATOM 1585 C CA . HIS A 1 196 ? 36.662 -21.795 20.778 1.00 29.28 196 HIS A CA 1
ATOM 1586 C C . HIS A 1 196 ? 36.109 -21.748 19.354 1.00 29.28 196 HIS A C 1
ATOM 1588 O O . HIS A 1 196 ? 34.957 -21.386 19.119 1.00 29.28 196 HIS A O 1
ATOM 1594 N N . SER A 1 197 ? 36.983 -22.120 18.418 1.00 37.56 197 SER A N 1
ATOM 1595 C CA . SER A 1 197 ? 36.699 -22.409 17.014 1.00 37.56 197 SER A CA 1
ATOM 1596 C C . SER A 1 197 ? 35.398 -23.199 16.871 1.00 37.56 197 SER A C 1
ATOM 1598 O O . SER A 1 197 ? 35.303 -24.340 17.326 1.00 37.56 197 SER A O 1
ATOM 1600 N N . THR A 1 198 ? 34.389 -22.593 16.247 1.00 30.83 198 THR A N 1
ATOM 1601 C CA . THR A 1 198 ? 33.183 -23.309 15.834 1.00 30.83 198 THR A CA 1
ATOM 1602 C C . THR A 1 198 ? 33.332 -23.670 14.367 1.00 30.83 198 THR A C 1
ATOM 1604 O O . THR A 1 198 ? 33.292 -22.823 13.480 1.00 30.83 198 THR A O 1
ATOM 1607 N N . GLN A 1 199 ? 33.548 -2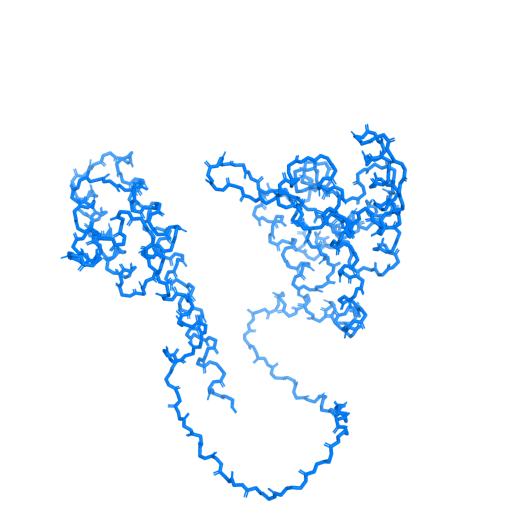4.962 14.136 1.00 31.23 199 GLN A N 1
ATOM 1608 C CA . 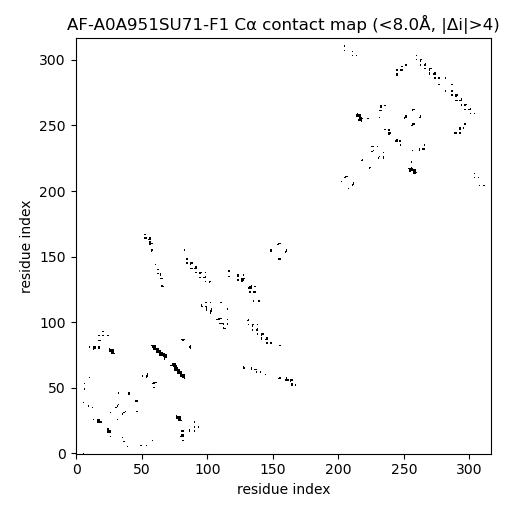GLN A 1 199 ? 33.450 -25.602 12.834 1.00 31.23 199 GLN A CA 1
ATOM 1609 C C . GLN A 1 199 ? 32.149 -25.167 12.148 1.00 31.23 199 GLN A C 1
ATOM 1611 O O . GLN A 1 199 ? 31.068 -25.326 12.720 1.00 31.23 199 GLN A O 1
ATOM 1616 N N . GLN A 1 200 ? 32.253 -24.642 10.925 1.00 33.44 200 GLN A N 1
ATOM 1617 C CA . GLN A 1 200 ? 31.106 -24.413 10.052 1.00 33.44 200 GLN A CA 1
ATOM 1618 C C . GLN A 1 200 ? 30.384 -25.746 9.823 1.00 33.44 200 GLN A C 1
ATOM 1620 O O . GLN A 1 200 ? 30.816 -26.607 9.056 1.00 33.44 200 GLN A O 1
ATOM 1625 N N . VAL A 1 201 ? 29.272 -25.934 10.528 1.00 37.72 201 VAL A N 1
ATOM 1626 C CA . VAL A 1 201 ? 28.309 -26.987 10.223 1.00 37.72 201 VAL A CA 1
ATOM 1627 C C . VAL A 1 201 ? 27.573 -26.534 8.970 1.00 37.72 201 VAL A C 1
ATOM 1629 O O . VAL A 1 201 ? 26.770 -25.606 9.032 1.00 37.72 201 VAL A O 1
ATOM 1632 N N . ILE A 1 202 ? 27.850 -27.187 7.842 1.00 41.88 202 ILE A N 1
ATOM 1633 C CA . ILE A 1 202 ? 27.107 -27.024 6.588 1.00 41.88 202 ILE A CA 1
ATOM 1634 C C . ILE A 1 202 ? 25.642 -27.400 6.867 1.00 41.88 202 ILE A C 1
ATOM 1636 O O . ILE A 1 202 ? 25.277 -28.579 6.888 1.00 41.88 202 ILE A O 1
ATOM 1640 N N . ARG A 1 203 ? 24.804 -26.399 7.154 1.00 43.66 203 ARG A N 1
ATOM 1641 C CA . ARG A 1 203 ? 23.351 -26.554 7.280 1.00 43.66 203 ARG A CA 1
ATOM 1642 C C . ARG A 1 203 ? 22.769 -26.624 5.875 1.00 43.66 203 ARG A C 1
ATOM 1644 O O . ARG A 1 203 ? 23.099 -25.808 5.022 1.00 43.66 203 ARG A O 1
ATOM 1651 N N . ARG A 1 204 ? 21.925 -27.622 5.606 1.00 44.44 204 ARG A N 1
ATOM 1652 C CA . ARG A 1 204 ? 21.266 -27.745 4.299 1.00 44.44 204 ARG A CA 1
ATOM 1653 C C . ARG A 1 204 ? 20.231 -26.629 4.177 1.00 44.44 204 ARG A C 1
ATOM 1655 O O . ARG A 1 204 ? 19.556 -26.326 5.153 1.00 44.44 204 ARG A O 1
ATOM 1662 N N . ALA A 1 205 ? 20.017 -26.100 2.972 1.00 49.78 205 ALA A N 1
ATOM 1663 C CA . ALA A 1 205 ? 19.052 -25.023 2.699 1.00 49.78 205 ALA A CA 1
ATOM 1664 C C . ALA A 1 205 ? 17.586 -25.315 3.115 1.00 49.78 205 ALA A C 1
ATOM 1666 O O . ALA A 1 205 ? 16.740 -24.430 3.096 1.00 49.78 205 ALA A O 1
ATOM 1667 N N . ILE A 1 206 ? 17.270 -26.559 3.489 1.00 49.78 206 ILE A N 1
ATOM 1668 C CA . ILE A 1 206 ? 15.958 -27.004 3.991 1.00 49.78 206 ILE A CA 1
ATOM 1669 C C . ILE A 1 206 ? 15.794 -26.699 5.496 1.00 49.78 206 ILE A C 1
ATOM 1671 O O . ILE A 1 206 ? 14.673 -26.622 5.997 1.00 49.78 206 ILE A O 1
ATOM 1675 N N . ASP A 1 207 ? 16.902 -26.502 6.213 1.00 44.41 207 ASP A N 1
ATOM 1676 C CA . ASP A 1 207 ? 16.936 -26.325 7.667 1.00 44.41 207 ASP A CA 1
ATOM 1677 C C . ASP A 1 207 ? 16.855 -24.844 8.092 1.00 44.41 207 ASP A C 1
ATOM 1679 O O . ASP A 1 207 ? 16.972 -24.541 9.282 1.00 44.41 207 ASP A O 1
ATOM 1683 N N . THR A 1 208 ? 16.650 -23.912 7.150 1.00 65.56 208 THR A N 1
ATOM 1684 C CA . THR A 1 208 ? 16.476 -22.488 7.466 1.00 65.56 208 THR A CA 1
ATOM 1685 C C . THR A 1 208 ? 15.089 -22.217 8.066 1.00 65.56 208 THR A C 1
ATOM 1687 O O . THR A 1 208 ? 14.094 -22.829 7.654 1.00 65.56 208 THR A O 1
ATOM 1690 N N . PRO A 1 209 ? 14.981 -21.295 9.043 1.00 63.50 209 PRO A N 1
ATOM 1691 C CA . PRO A 1 209 ? 13.702 -20.965 9.677 1.00 63.50 209 PRO A CA 1
ATOM 1692 C C . PRO A 1 209 ? 12.667 -20.446 8.662 1.00 63.50 209 PRO A C 1
ATOM 1694 O O . PRO A 1 209 ? 11.490 -20.789 8.749 1.00 63.50 209 PRO A O 1
ATOM 1697 N N . GLU A 1 210 ? 13.105 -19.722 7.633 1.00 61.44 210 GLU A N 1
ATOM 1698 C CA . GLU A 1 210 ? 12.252 -19.184 6.562 1.00 61.44 210 GLU A CA 1
ATOM 1699 C C . GLU A 1 210 ? 11.629 -20.285 5.685 1.00 61.44 210 GLU A C 1
ATOM 1701 O O . GLU A 1 210 ? 10.446 -20.226 5.331 1.00 61.44 210 GLU A O 1
ATOM 1706 N N . TYR A 1 211 ? 12.389 -21.345 5.376 1.00 63.47 211 TYR A N 1
ATOM 1707 C CA . TYR A 1 211 ? 11.872 -22.508 4.649 1.00 63.47 211 TYR A CA 1
ATOM 1708 C C . TYR A 1 211 ? 10.830 -23.268 5.487 1.00 63.47 211 TYR A C 1
ATOM 1710 O O . TYR A 1 211 ? 9.807 -23.743 4.969 1.00 63.47 211 TYR A O 1
ATOM 1718 N N . GLN A 1 212 ? 11.045 -23.351 6.802 1.00 66.38 212 GLN A N 1
ATOM 1719 C CA . GLN A 1 212 ? 10.108 -23.975 7.738 1.00 66.38 212 GLN A CA 1
ATOM 1720 C C . GLN A 1 212 ? 8.803 -23.180 7.868 1.00 66.38 212 GLN A C 1
ATOM 1722 O O . GLN A 1 212 ? 7.727 -23.776 7.930 1.00 66.38 212 GLN A O 1
ATOM 1727 N N . GLU A 1 213 ? 8.853 -21.848 7.835 1.00 71.12 213 GLU A N 1
ATOM 1728 C CA . GLU A 1 213 ? 7.652 -21.009 7.874 1.00 71.12 213 GLU A CA 1
ATOM 1729 C C . GLU A 1 213 ? 6.789 -21.132 6.616 1.00 71.12 213 GLU A C 1
ATOM 1731 O O . GLU A 1 213 ? 5.558 -21.164 6.704 1.00 71.12 213 GLU A O 1
ATOM 1736 N N . LEU A 1 214 ? 7.406 -21.260 5.441 1.00 62.56 214 LEU A N 1
ATOM 1737 C CA . LEU A 1 214 ? 6.666 -21.435 4.189 1.00 62.56 214 LEU A CA 1
ATOM 1738 C C . LEU A 1 214 ? 6.100 -22.832 4.004 1.00 62.56 214 LEU A C 1
ATOM 1740 O O . LEU A 1 214 ? 5.029 -22.989 3.419 1.00 62.56 214 LEU A O 1
ATOM 1744 N N . SER A 1 215 ? 6.788 -23.844 4.523 1.00 68.56 215 SER A N 1
ATOM 1745 C CA . SER A 1 215 ? 6.293 -25.221 4.520 1.00 68.56 215 SER A CA 1
ATOM 1746 C C . SER A 1 215 ? 5.272 -25.496 5.634 1.00 68.56 215 SER A C 1
ATOM 1748 O O . SER A 1 215 ? 4.580 -26.522 5.589 1.00 68.56 215 SER A O 1
ATOM 1750 N N . LYS A 1 216 ? 5.109 -24.578 6.599 1.00 79.25 216 LYS A N 1
ATOM 1751 C CA . LYS A 1 216 ? 4.145 -24.700 7.697 1.00 79.25 216 LYS A CA 1
ATOM 1752 C C . LYS A 1 216 ? 2.707 -24.645 7.182 1.00 79.25 216 LYS A C 1
ATOM 1754 O O . LYS A 1 216 ? 2.207 -23.617 6.727 1.00 79.25 216 LYS A O 1
ATOM 1759 N N . MET A 1 217 ? 2.010 -25.771 7.310 1.00 75.69 217 MET A N 1
ATOM 1760 C CA . MET A 1 217 ? 0.602 -25.884 6.937 1.00 75.69 217 MET A CA 1
ATOM 1761 C C . MET A 1 217 ? -0.330 -25.352 8.024 1.00 75.69 217 MET A C 1
ATOM 1763 O O . MET A 1 217 ? -0.160 -25.625 9.213 1.00 75.69 217 MET A O 1
ATOM 1767 N N . ASN A 1 218 ? -1.393 -24.676 7.597 1.00 76.94 218 ASN A N 1
ATOM 1768 C CA . ASN A 1 218 ? -2.513 -24.331 8.458 1.00 76.94 218 ASN A CA 1
ATOM 1769 C C . ASN A 1 218 ? -3.487 -25.521 8.576 1.00 76.94 218 ASN A C 1
ATOM 1771 O O . ASN A 1 218 ? -4.361 -25.726 7.732 1.00 76.94 218 ASN A O 1
ATOM 1775 N N . MET A 1 219 ? -3.348 -26.296 9.653 1.00 74.25 219 MET A N 1
ATOM 1776 C CA . MET A 1 219 ? -4.136 -27.511 9.920 1.00 74.25 219 MET A CA 1
ATOM 1777 C C . MET A 1 219 ? -5.495 -27.240 10.593 1.00 74.25 219 MET A C 1
ATOM 1779 O O . MET A 1 219 ? -6.076 -28.120 11.224 1.00 74.25 219 MET A O 1
ATOM 1783 N N . THR A 1 220 ? -6.037 -26.029 10.482 1.00 73.69 220 THR A N 1
ATOM 1784 C CA . THR A 1 220 ? -7.320 -25.693 11.115 1.00 73.69 220 THR A CA 1
ATOM 1785 C C . THR A 1 220 ? -8.523 -26.333 10.404 1.00 73.69 220 THR A C 1
ATOM 1787 O O . THR A 1 220 ? -8.570 -26.483 9.179 1.00 73.69 220 THR A O 1
ATOM 1790 N N . GLY A 1 221 ? -9.544 -26.696 11.188 1.00 77.50 221 GLY A N 1
ATOM 1791 C CA . GLY A 1 221 ? -10.864 -27.098 10.692 1.00 77.50 221 GLY A CA 1
ATOM 1792 C C . GLY A 1 221 ? -10.987 -28.543 10.188 1.00 77.50 221 GLY A C 1
ATOM 1793 O O . GLY A 1 221 ? -10.253 -29.445 10.590 1.00 77.50 2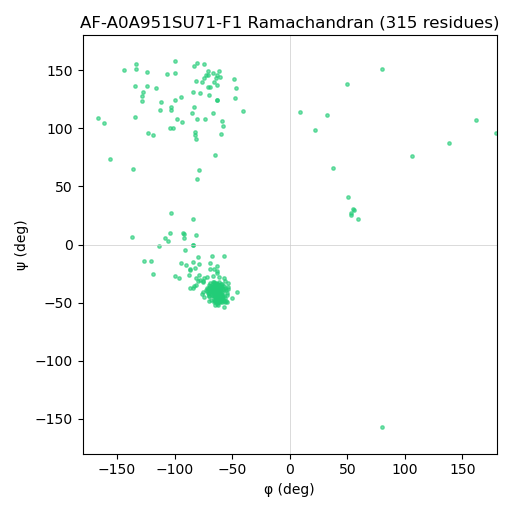21 GLY A O 1
ATOM 1794 N N . SER A 1 222 ? -11.980 -28.779 9.322 1.00 76.94 222 SER A N 1
ATOM 1795 C CA . SER A 1 222 ? -12.287 -30.105 8.755 1.00 76.94 222 SER A CA 1
ATOM 1796 C C . SER A 1 222 ? -11.191 -30.634 7.826 1.00 76.94 222 SER A C 1
ATOM 1798 O O . SER A 1 222 ? -11.021 -31.847 7.726 1.00 76.94 222 SER A O 1
ATOM 1800 N N . TRP A 1 223 ? -10.428 -29.737 7.191 1.00 80.75 223 TRP A N 1
ATOM 1801 C CA . TRP A 1 223 ? -9.288 -30.093 6.349 1.00 80.75 223 TRP A CA 1
ATOM 1802 C C . TRP A 1 223 ? -8.166 -30.749 7.155 1.00 80.75 223 TRP A C 1
ATOM 1804 O O . TRP A 1 223 ? -7.733 -31.832 6.783 1.00 80.75 223 TRP A O 1
ATOM 1814 N N . GLY A 1 224 ? -7.756 -30.170 8.292 1.00 81.88 224 GLY A N 1
ATOM 1815 C CA . GLY A 1 224 ? -6.711 -30.755 9.143 1.00 81.88 224 GLY A CA 1
ATOM 1816 C C . GLY A 1 224 ? -7.042 -32.182 9.586 1.00 81.88 224 GLY A C 1
ATOM 1817 O O . GLY A 1 224 ? -6.238 -33.091 9.396 1.00 81.88 224 GLY A O 1
ATOM 1818 N N . LYS A 1 225 ? -8.287 -32.409 10.034 1.00 81.06 225 LYS A N 1
ATOM 1819 C CA . LYS A 1 225 ? -8.792 -33.751 10.387 1.00 81.06 225 LYS A CA 1
ATOM 1820 C C . LYS A 1 225 ? -8.757 -34.731 9.208 1.00 81.06 225 LYS A C 1
ATOM 1822 O O . LYS A 1 225 ? -8.510 -35.920 9.389 1.00 81.06 225 LYS A O 1
ATOM 1827 N N . ALA A 1 226 ? -9.043 -34.254 7.997 1.00 78.94 226 ALA A N 1
ATOM 1828 C CA . ALA A 1 226 ? -8.999 -35.079 6.794 1.00 78.94 226 ALA A CA 1
ATOM 1829 C C . ALA A 1 226 ? -7.556 -35.398 6.374 1.00 78.94 226 ALA A C 1
ATOM 1831 O O . ALA A 1 226 ? -7.281 -36.527 5.964 1.00 78.94 226 ALA A O 1
ATOM 1832 N N . VAL A 1 227 ? -6.641 -34.431 6.493 1.00 85.69 227 VAL A N 1
ATOM 1833 C CA . VAL A 1 227 ? -5.218 -34.599 6.171 1.00 85.69 227 VAL A CA 1
ATOM 1834 C C . VAL A 1 227 ? -4.571 -35.621 7.100 1.00 85.69 227 VAL A C 1
ATOM 1836 O O . VAL A 1 227 ? -3.874 -36.501 6.607 1.00 85.69 227 VAL A O 1
ATOM 1839 N N . GLU A 1 228 ? -4.856 -35.574 8.403 1.00 81.00 228 GLU A N 1
ATOM 1840 C CA . GLU A 1 228 ? -4.360 -36.571 9.366 1.00 81.00 228 GLU A CA 1
ATOM 1841 C C . GLU A 1 228 ? -4.834 -37.993 9.037 1.00 81.00 228 GLU A C 1
ATOM 1843 O O . GLU A 1 228 ? -4.086 -38.954 9.200 1.00 81.00 228 GLU A O 1
ATOM 1848 N N . LYS A 1 229 ? -6.070 -38.139 8.544 1.00 79.62 229 LYS A N 1
ATOM 1849 C CA . LYS A 1 229 ? -6.668 -39.452 8.274 1.00 79.62 229 LYS A CA 1
ATOM 1850 C C . LYS A 1 229 ? -6.267 -40.054 6.925 1.00 79.62 229 LYS A C 1
ATOM 1852 O O . LYS A 1 229 ? -6.167 -41.274 6.820 1.00 79.62 229 LYS A O 1
ATOM 1857 N N . TYR A 1 230 ? -6.107 -39.235 5.886 1.00 82.88 230 TYR A N 1
ATOM 1858 C CA . TYR A 1 230 ? -5.965 -39.721 4.506 1.00 82.88 230 TYR A CA 1
ATOM 1859 C C . TYR A 1 230 ? -4.724 -39.204 3.763 1.00 82.88 230 TYR A C 1
ATOM 1861 O O . TYR A 1 230 ? -4.379 -39.747 2.715 1.00 82.88 230 TYR A O 1
ATOM 1869 N N . GLY A 1 231 ? -4.051 -38.175 4.279 1.00 83.75 231 GLY A N 1
ATOM 1870 C CA . GLY A 1 231 ? -2.916 -37.525 3.625 1.00 83.75 231 GLY A CA 1
ATOM 1871 C C . GLY A 1 231 ? -3.308 -36.526 2.527 1.00 83.75 231 GLY A C 1
ATOM 1872 O O . GLY A 1 231 ? -4.334 -36.652 1.854 1.00 83.75 231 GLY A O 1
ATOM 1873 N N . VAL A 1 232 ? -2.453 -35.519 2.323 1.00 87.19 232 VAL A N 1
ATOM 1874 C CA . VAL A 1 232 ? -2.694 -34.378 1.417 1.00 87.19 232 VAL A CA 1
ATOM 1875 C C . VAL A 1 232 ? -2.844 -34.826 -0.043 1.00 87.19 232 VAL A C 1
ATOM 1877 O O . VAL A 1 232 ? -3.841 -34.508 -0.693 1.00 87.19 232 VAL A O 1
ATOM 1880 N N . SER A 1 233 ? -1.914 -35.643 -0.545 1.00 86.75 233 SER A N 1
ATOM 1881 C CA . SER A 1 233 ? -1.923 -36.158 -1.924 1.00 86.75 233 SER A CA 1
ATOM 1882 C C . SER A 1 233 ? -3.196 -36.926 -2.292 1.00 86.75 233 SER A C 1
ATOM 1884 O O . SER A 1 233 ? -3.672 -36.840 -3.426 1.00 86.75 233 SER A O 1
ATOM 1886 N N . PHE A 1 234 ? -3.777 -37.676 -1.351 1.00 88.00 234 PHE A N 1
ATOM 1887 C CA . PHE A 1 234 ? -5.022 -38.407 -1.587 1.00 88.00 234 PHE A CA 1
ATOM 1888 C C . PHE A 1 234 ? -6.217 -37.457 -1.708 1.00 88.00 234 PHE A C 1
ATOM 1890 O O . PHE A 1 234 ? -7.018 -37.583 -2.638 1.00 88.00 234 PHE A O 1
ATOM 1897 N N . LEU A 1 235 ? -6.303 -36.467 -0.818 1.00 89.19 235 LEU A N 1
ATOM 1898 C CA . LEU A 1 235 ? -7.356 -35.453 -0.849 1.00 89.19 235 LEU A CA 1
ATOM 1899 C C . LEU A 1 235 ? -7.289 -34.605 -2.123 1.00 89.19 235 LEU A C 1
ATOM 1901 O O . LEU A 1 235 ? -8.321 -34.372 -2.752 1.00 89.19 235 LEU A O 1
ATOM 1905 N N . ILE A 1 236 ? -6.082 -34.231 -2.565 1.00 90.25 236 ILE A N 1
ATOM 1906 C CA . ILE A 1 236 ? -5.875 -33.540 -3.846 1.00 90.25 236 ILE A CA 1
ATOM 1907 C C . ILE A 1 236 ? -6.481 -34.349 -5.001 1.00 90.25 236 ILE A C 1
ATOM 1909 O O . ILE A 1 236 ? -7.253 -33.810 -5.794 1.00 90.25 236 ILE A O 1
ATOM 1913 N N . ARG A 1 237 ? -6.203 -35.658 -5.079 1.00 88.94 237 ARG A N 1
ATOM 1914 C CA . ARG A 1 237 ? -6.756 -36.527 -6.136 1.00 88.94 237 ARG A CA 1
ATOM 1915 C C . ARG A 1 237 ? -8.283 -36.588 -6.108 1.00 88.94 237 ARG A C 1
ATOM 1917 O O . ARG A 1 237 ? -8.896 -36.618 -7.173 1.00 88.94 237 ARG A O 1
ATOM 1924 N N . ILE A 1 238 ? -8.896 -36.612 -4.921 1.00 87.62 238 ILE A N 1
ATOM 1925 C CA . ILE A 1 238 ? -10.360 -36.609 -4.784 1.00 87.62 238 ILE A CA 1
ATOM 1926 C C . ILE A 1 238 ? -10.944 -35.320 -5.357 1.00 87.62 238 ILE A C 1
ATOM 1928 O O . ILE A 1 238 ? -11.851 -35.391 -6.188 1.00 87.62 238 ILE A O 1
ATOM 1932 N N . HIS A 1 239 ? -10.421 -34.164 -4.948 1.00 89.88 239 HIS A N 1
ATOM 1933 C CA . HIS A 1 239 ? -10.926 -32.874 -5.412 1.00 89.88 239 HIS A CA 1
ATOM 1934 C C . HIS A 1 239 ? -10.719 -32.688 -6.920 1.00 89.88 239 HIS A C 1
ATOM 1936 O O . HIS A 1 239 ? -11.638 -32.252 -7.608 1.00 89.88 239 HIS A O 1
ATOM 1942 N N . LEU A 1 240 ? -9.568 -33.110 -7.459 1.00 90.00 240 LEU A N 1
ATOM 1943 C CA . LEU A 1 240 ? -9.313 -33.093 -8.903 1.00 90.00 240 LEU A CA 1
ATOM 1944 C C . LEU A 1 240 ? -10.270 -34.013 -9.673 1.00 90.00 240 LEU A C 1
ATOM 1946 O O . LEU A 1 240 ? -10.784 -33.620 -10.714 1.00 90.00 240 LEU A O 1
ATOM 1950 N N . ARG A 1 241 ? -10.566 -35.218 -9.161 1.00 86.62 241 ARG A N 1
ATOM 1951 C CA . ARG A 1 241 ? -11.533 -36.135 -9.794 1.00 86.62 241 ARG A CA 1
ATOM 1952 C C . ARG A 1 241 ? -12.945 -35.548 -9.823 1.00 86.62 241 ARG A C 1
ATOM 1954 O O . ARG A 1 241 ? -13.674 -35.787 -10.779 1.00 86.62 241 ARG A O 1
ATOM 1961 N N . LYS A 1 242 ? -13.334 -34.819 -8.777 1.00 87.50 242 LYS A N 1
ATOM 1962 C CA . LYS A 1 242 ? -14.644 -34.164 -8.673 1.00 87.50 242 LYS A CA 1
ATOM 1963 C C . LYS A 1 242 ? -14.709 -32.798 -9.365 1.00 87.50 242 LYS A C 1
ATOM 1965 O O . LYS A 1 242 ? -15.759 -32.171 -9.321 1.00 87.50 242 LYS A O 1
ATOM 1970 N N . MET A 1 243 ? -13.615 -32.336 -9.979 1.00 86.56 243 MET A N 1
ATOM 1971 C CA . MET A 1 243 ? -13.495 -30.988 -10.552 1.00 86.56 243 MET A CA 1
ATOM 1972 C C . MET A 1 243 ? -13.784 -29.863 -9.537 1.00 86.56 243 MET A C 1
ATOM 1974 O O . MET A 1 243 ? -14.203 -28.769 -9.901 1.00 86.56 243 MET A O 1
ATOM 1978 N N . GLU A 1 244 ? -13.504 -30.099 -8.252 1.00 90.12 244 GLU A N 1
ATOM 1979 C CA . GLU A 1 244 ? -13.661 -29.118 -7.168 1.00 90.12 244 GLU A CA 1
ATOM 1980 C C . GLU A 1 244 ? -12.453 -28.153 -7.124 1.00 90.12 244 GLU A C 1
ATOM 1982 O O . GLU A 1 244 ? -11.745 -28.033 -6.119 1.00 90.12 244 GLU A O 1
ATOM 1987 N N . LEU A 1 245 ? -12.185 -27.480 -8.248 1.00 90.19 245 LEU A N 1
ATOM 1988 C CA . LEU A 1 245 ? -11.004 -26.629 -8.453 1.00 90.19 245 LEU A CA 1
ATOM 1989 C C . LEU A 1 245 ? -11.008 -25.394 -7.545 1.00 90.19 245 LEU A C 1
ATOM 1991 O O . LEU A 1 245 ? -9.961 -25.015 -7.023 1.00 90.19 245 LEU A O 1
ATOM 1995 N N . ASP A 1 246 ? -12.180 -24.814 -7.280 1.00 86.31 246 ASP A N 1
ATOM 1996 C CA . ASP A 1 246 ? -12.325 -23.681 -6.358 1.00 86.31 246 ASP A CA 1
ATOM 1997 C C . ASP A 1 246 ? -11.965 -24.054 -4.919 1.00 86.31 246 ASP A C 1
ATOM 1999 O O . ASP A 1 246 ? -11.404 -23.244 -4.175 1.00 86.31 246 ASP A O 1
ATOM 2003 N N . THR A 1 247 ? -12.258 -25.293 -4.517 1.00 87.06 247 THR A N 1
ATOM 2004 C CA . THR A 1 247 ? -11.869 -25.814 -3.205 1.00 87.06 247 THR A CA 1
ATOM 2005 C C . THR A 1 247 ? -10.351 -25.917 -3.126 1.00 87.06 247 THR A C 1
ATOM 2007 O O . THR A 1 247 ? -9.759 -25.387 -2.190 1.00 87.06 247 THR A O 1
ATOM 2010 N N . LEU A 1 248 ? -9.700 -26.500 -4.139 1.00 88.06 248 LEU A N 1
ATOM 2011 C CA . LEU A 1 248 ? -8.235 -26.575 -4.204 1.00 88.06 248 LEU A CA 1
ATOM 2012 C C . LEU A 1 248 ? -7.581 -25.189 -4.233 1.00 88.06 248 LEU A C 1
ATOM 2014 O O . LEU A 1 248 ? -6.609 -24.965 -3.514 1.00 88.06 248 LEU A O 1
ATOM 2018 N N . LYS A 1 249 ? -8.150 -24.235 -4.980 1.00 89.62 249 LYS A N 1
ATOM 2019 C CA . LYS A 1 249 ? -7.698 -22.837 -5.000 1.00 89.62 249 LYS A CA 1
ATOM 2020 C C . LYS A 1 249 ? -7.726 -22.227 -3.598 1.00 89.62 249 LYS A C 1
ATOM 2022 O O . LYS A 1 249 ? -6.719 -21.681 -3.152 1.00 89.62 249 LYS A O 1
ATOM 2027 N N . LYS A 1 250 ? -8.837 -22.384 -2.868 1.00 88.94 250 LYS A N 1
ATOM 2028 C CA . LYS A 1 250 ? -8.975 -21.903 -1.480 1.00 88.94 250 LYS A CA 1
ATOM 2029 C C . LYS A 1 250 ? -7.993 -22.588 -0.527 1.00 88.94 250 LYS A C 1
ATOM 2031 O O . LYS A 1 250 ? -7.446 -21.919 0.345 1.00 88.94 250 LYS A O 1
ATOM 2036 N N . LEU A 1 251 ? -7.758 -23.892 -0.684 1.00 87.88 251 LEU A N 1
ATOM 2037 C CA . LEU A 1 251 ? -6.826 -24.655 0.155 1.00 87.88 251 LEU A CA 1
ATOM 2038 C C . LEU A 1 251 ? -5.371 -24.194 -0.030 1.00 87.88 251 LEU A C 1
ATOM 2040 O O . LEU A 1 251 ? -4.651 -24.040 0.956 1.00 87.88 251 LEU A O 1
ATOM 2044 N N . VAL A 1 252 ? -4.953 -23.919 -1.269 1.00 88.25 252 VAL A N 1
ATOM 2045 C CA . VAL A 1 252 ? -3.625 -23.353 -1.566 1.00 88.25 252 VAL A CA 1
ATOM 2046 C C . VAL A 1 252 ? -3.510 -21.935 -0.996 1.00 88.25 252 VAL A C 1
ATOM 2048 O O . VAL A 1 252 ? -2.592 -21.652 -0.233 1.00 88.25 252 VAL A O 1
ATOM 2051 N N . GLN A 1 253 ? -4.491 -21.065 -1.262 1.00 85.62 253 GLN A N 1
ATOM 2052 C CA . GLN A 1 253 ? -4.482 -19.669 -0.793 1.00 85.62 253 GLN A CA 1
ATOM 2053 C C . GLN A 1 253 ? -4.467 -19.534 0.737 1.00 85.62 253 GLN A C 1
ATOM 2055 O O . GLN A 1 253 ? -3.838 -18.631 1.278 1.00 85.62 253 GLN A O 1
ATOM 2060 N N . ARG A 1 254 ? -5.143 -20.437 1.456 1.00 85.06 254 ARG A N 1
ATOM 2061 C CA . ARG A 1 254 ? -5.187 -20.450 2.930 1.00 85.06 254 ARG A CA 1
ATOM 2062 C C . ARG A 1 254 ? -3.962 -21.108 3.576 1.00 85.06 254 ARG A C 1
ATOM 2064 O O . ARG A 1 254 ? -3.983 -21.350 4.783 1.00 85.06 254 ARG A O 1
ATOM 2071 N N . LYS A 1 255 ? -2.925 -21.438 2.794 1.00 82.69 255 LYS A N 1
ATOM 2072 C CA . LYS A 1 255 ? -1.745 -22.204 3.233 1.00 82.69 255 LYS A CA 1
ATOM 2073 C C . LYS A 1 255 ? -2.105 -23.556 3.874 1.00 82.69 255 LYS A C 1
ATOM 2075 O O . LYS A 1 255 ? -1.409 -24.047 4.759 1.00 82.69 255 LYS A O 1
ATOM 2080 N N . GLN A 1 256 ? -3.209 -24.171 3.446 1.00 83.69 256 GLN A N 1
ATOM 2081 C CA . GLN A 1 256 ? -3.613 -25.513 3.888 1.00 83.69 256 GLN A CA 1
ATOM 2082 C C . GLN A 1 256 ? -2.956 -26.614 3.037 1.00 83.69 256 GLN A C 1
ATOM 2084 O O . GLN A 1 256 ? -2.811 -27.744 3.497 1.00 83.69 256 GLN A O 1
ATOM 2089 N N . ILE A 1 257 ? -2.524 -26.263 1.819 1.00 86.19 257 ILE A N 1
ATOM 2090 C CA . ILE A 1 257 ? -1.576 -27.009 0.982 1.00 86.19 257 ILE A CA 1
ATOM 2091 C C . ILE A 1 257 ? -0.369 -26.088 0.778 1.00 86.19 257 ILE A C 1
ATOM 2093 O O . ILE A 1 257 ? -0.407 -25.207 -0.076 1.00 86.19 257 ILE A O 1
ATOM 2097 N N . ALA A 1 258 ? 0.656 -26.240 1.617 1.00 84.88 258 ALA A N 1
ATOM 2098 C CA . ALA A 1 258 ? 1.807 -25.330 1.651 1.00 84.88 258 ALA A CA 1
ATOM 2099 C C . ALA A 1 258 ? 3.144 -26.013 1.332 1.00 84.88 258 ALA A C 1
ATOM 2101 O O . ALA A 1 258 ? 4.063 -25.367 0.842 1.00 84.88 258 ALA A O 1
ATOM 2102 N N . ARG A 1 259 ? 3.267 -27.324 1.570 1.00 85.44 259 ARG A N 1
ATOM 2103 C CA . ARG A 1 259 ? 4.525 -28.043 1.352 1.00 85.44 259 ARG A CA 1
ATOM 2104 C C . ARG A 1 259 ? 4.894 -28.066 -0.126 1.00 85.44 259 ARG A C 1
ATOM 2106 O O . ARG A 1 259 ? 4.050 -28.310 -0.990 1.00 85.44 259 ARG A O 1
ATOM 2113 N N . GLN A 1 260 ? 6.184 -27.891 -0.402 1.00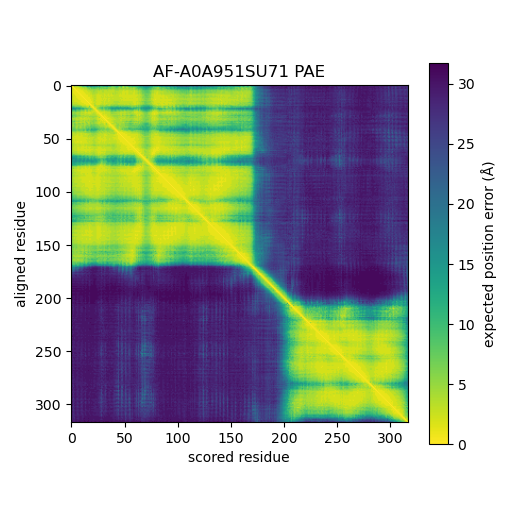 83.38 260 GLN A N 1
ATOM 2114 C CA . GLN A 1 260 ? 6.724 -27.899 -1.760 1.00 83.38 260 GLN A CA 1
ATOM 2115 C C . GLN A 1 260 ? 6.415 -29.215 -2.497 1.00 83.38 260 GLN A C 1
ATOM 2117 O O . GLN A 1 260 ? 6.107 -29.193 -3.687 1.00 83.38 260 GLN A O 1
ATOM 2122 N N . GLU A 1 261 ? 6.463 -30.351 -1.796 1.00 86.44 261 GLU A N 1
ATOM 2123 C CA . GLU A 1 261 ? 6.097 -31.673 -2.324 1.00 86.44 261 GLU A CA 1
ATOM 2124 C C . GLU A 1 261 ? 4.637 -31.736 -2.805 1.00 86.44 261 GLU A C 1
ATOM 2126 O O . GLU A 1 261 ? 4.377 -32.141 -3.941 1.00 86.44 261 GLU A O 1
ATOM 2131 N N . ASP A 1 262 ? 3.693 -31.251 -1.998 1.00 88.00 262 ASP A N 1
ATOM 2132 C CA . ASP A 1 262 ? 2.263 -31.281 -2.315 1.00 88.00 262 ASP A CA 1
ATOM 2133 C C . ASP A 1 262 ? 1.896 -30.293 -3.428 1.00 88.00 262 ASP A C 1
ATOM 2135 O O . ASP A 1 262 ? 1.079 -30.597 -4.301 1.00 88.00 262 ASP A O 1
ATOM 2139 N N . LEU A 1 263 ? 2.530 -29.116 -3.440 1.00 89.50 263 LEU A N 1
ATOM 2140 C CA . LEU A 1 263 ? 2.365 -28.129 -4.507 1.00 89.50 263 LEU A CA 1
ATOM 2141 C C . LEU A 1 263 ? 2.919 -28.647 -5.843 1.00 89.50 263 LEU A C 1
ATOM 2143 O O . LEU A 1 263 ? 2.265 -28.485 -6.876 1.00 89.50 263 LEU A O 1
ATOM 2147 N N . LYS A 1 264 ? 4.079 -29.324 -5.841 1.00 90.31 264 LYS A N 1
ATOM 2148 C CA . LYS A 1 264 ? 4.614 -30.002 -7.038 1.00 90.31 264 LYS A CA 1
ATOM 2149 C C . LYS A 1 264 ? 3.644 -31.076 -7.529 1.00 90.31 264 LYS A C 1
ATOM 2151 O O . LYS A 1 264 ? 3.307 -31.091 -8.711 1.00 90.31 264 LYS A O 1
ATOM 2156 N N . PHE A 1 265 ? 3.134 -31.909 -6.621 1.00 90.69 265 PHE A N 1
ATOM 2157 C CA . PHE A 1 265 ? 2.163 -32.951 -6.953 1.00 90.69 265 PHE A CA 1
ATOM 2158 C C . PHE A 1 265 ? 0.878 -32.380 -7.580 1.00 90.69 265 PHE A C 1
ATOM 2160 O O . PHE A 1 265 ? 0.380 -32.911 -8.579 1.00 90.69 265 PHE A O 1
ATOM 2167 N N . LEU A 1 266 ? 0.353 -31.277 -7.035 1.00 91.88 266 LEU A N 1
ATOM 2168 C CA . LEU A 1 266 ? -0.826 -30.598 -7.570 1.00 91.88 266 LEU A CA 1
ATOM 2169 C C . LEU A 1 266 ? -0.564 -30.013 -8.967 1.00 91.88 266 LEU A C 1
ATOM 2171 O O . LEU A 1 266 ? -1.357 -30.259 -9.875 1.00 91.88 266 LEU A O 1
ATOM 2175 N N . ARG A 1 267 ? 0.554 -29.305 -9.168 1.00 93.00 267 ARG A N 1
ATOM 2176 C CA . ARG A 1 267 ? 0.952 -28.751 -10.476 1.00 93.00 267 ARG A CA 1
ATOM 2177 C C . ARG A 1 267 ? 1.048 -29.839 -11.544 1.00 93.00 267 ARG A C 1
ATOM 2179 O O . ARG A 1 267 ? 0.473 -29.705 -12.623 1.00 93.00 267 ARG A O 1
ATOM 2186 N N . ASP A 1 268 ? 1.751 -30.927 -11.245 1.00 91.75 268 ASP A N 1
ATOM 2187 C CA . ASP A 1 268 ? 1.976 -32.003 -12.213 1.00 91.75 268 ASP A CA 1
ATOM 2188 C C . ASP A 1 268 ? 0.656 -32.706 -12.568 1.00 91.75 268 ASP A C 1
ATOM 2190 O O . ASP A 1 268 ? 0.396 -33.010 -13.734 1.00 91.75 268 ASP A O 1
ATOM 2194 N N . SER A 1 269 ? -0.238 -32.863 -11.587 1.00 90.69 269 SER A N 1
ATOM 2195 C CA . SER A 1 269 ? -1.585 -33.404 -11.803 1.00 90.69 269 SER A CA 1
ATOM 2196 C C . SER A 1 269 ? -2.459 -32.490 -12.674 1.00 90.69 269 SER A C 1
ATOM 2198 O O . SER A 1 269 ? -3.187 -32.980 -13.540 1.00 90.69 269 SER A O 1
ATOM 2200 N N . LEU A 1 270 ? -2.379 -31.169 -12.480 1.00 91.25 270 LEU A N 1
ATOM 2201 C CA . LEU A 1 270 ? -3.103 -30.181 -13.288 1.00 91.25 270 LEU A CA 1
ATOM 2202 C C . LEU A 1 270 ? -2.568 -30.120 -14.719 1.00 91.25 270 LEU A C 1
ATOM 2204 O O . LEU A 1 270 ? -3.357 -30.055 -15.656 1.00 91.25 270 LEU A O 1
ATOM 2208 N N . ARG A 1 271 ? -1.248 -30.208 -14.908 1.00 91.50 271 ARG A N 1
ATOM 2209 C CA . ARG A 1 271 ? -0.629 -30.241 -16.240 1.00 91.50 271 ARG A CA 1
ATOM 2210 C C . ARG A 1 271 ? -1.114 -31.439 -17.057 1.00 91.50 271 ARG A C 1
ATOM 2212 O O . ARG A 1 271 ? -1.597 -31.258 -18.168 1.00 91.50 271 ARG A O 1
ATOM 2219 N N . VAL A 1 272 ? -1.100 -32.636 -16.465 1.00 91.38 272 VAL A N 1
ATOM 2220 C CA . VAL A 1 272 ? -1.631 -33.850 -17.112 1.00 91.38 272 VAL A CA 1
ATOM 2221 C C . VAL A 1 272 ? -3.119 -33.703 -17.454 1.00 91.38 272 VAL A C 1
ATOM 2223 O O . VAL A 1 272 ? -3.573 -34.205 -18.482 1.00 91.38 272 VAL A O 1
ATOM 2226 N N . MET A 1 273 ? -3.895 -33.023 -16.607 1.00 87.12 273 MET A N 1
ATOM 2227 C CA . MET A 1 273 ? -5.309 -32.751 -16.869 1.00 87.12 273 MET A CA 1
ATOM 2228 C C . MET A 1 273 ? -5.502 -31.783 -18.048 1.00 87.12 273 MET A C 1
ATOM 2230 O O . MET A 1 273 ? -6.333 -32.056 -18.912 1.00 87.12 273 MET A O 1
ATOM 2234 N N . ILE A 1 274 ? -4.707 -30.709 -18.128 1.00 87.56 274 ILE A N 1
ATOM 2235 C CA . ILE A 1 274 ? -4.726 -29.751 -19.247 1.00 87.56 274 ILE A CA 1
ATOM 2236 C C . ILE A 1 274 ? -4.394 -30.460 -20.563 1.00 87.56 274 ILE A C 1
ATOM 2238 O O . ILE A 1 274 ? -5.144 -30.317 -21.528 1.00 87.56 274 ILE A O 1
ATOM 2242 N N . ASP A 1 275 ? -3.331 -31.266 -20.589 1.00 88.88 275 ASP A N 1
ATOM 2243 C CA . ASP A 1 275 ? -2.905 -31.994 -21.791 1.00 88.88 275 ASP A CA 1
ATOM 2244 C C . ASP A 1 275 ? -4.010 -32.951 -22.282 1.00 88.88 275 ASP A C 1
ATOM 2246 O O . ASP A 1 275 ? -4.303 -33.036 -23.477 1.00 88.88 275 ASP A O 1
ATOM 2250 N N . ARG A 1 276 ? -4.706 -33.626 -21.354 1.00 86.81 276 ARG A N 1
ATOM 2251 C CA . ARG A 1 276 ? -5.860 -34.484 -21.680 1.00 86.81 276 ARG A CA 1
ATOM 2252 C C . ARG A 1 276 ? -7.051 -33.694 -22.215 1.00 86.81 276 ARG A C 1
ATOM 2254 O O . ARG A 1 276 ? -7.688 -34.148 -23.161 1.00 86.81 276 ARG A O 1
ATOM 2261 N N . PHE A 1 277 ? -7.368 -32.540 -21.633 1.00 86.75 277 PHE A N 1
ATOM 2262 C CA . PHE A 1 277 ? -8.484 -31.709 -22.090 1.00 86.75 277 PHE A CA 1
ATOM 2263 C C . PHE A 1 277 ? -8.241 -31.109 -23.472 1.00 86.75 277 PHE A C 1
ATOM 2265 O O . PHE A 1 277 ? -9.168 -31.064 -24.281 1.00 86.75 277 PHE A O 1
ATOM 2272 N N . GLN A 1 278 ? -6.997 -30.733 -23.773 1.00 84.81 278 GLN A N 1
ATOM 2273 C CA . GLN A 1 278 ? -6.600 -30.300 -25.111 1.00 84.81 278 GLN A CA 1
ATOM 2274 C C . GLN A 1 278 ? -6.753 -31.431 -26.131 1.00 84.81 278 GLN A C 1
ATOM 2276 O O . GLN A 1 278 ? -7.343 -31.222 -27.191 1.00 84.81 278 GLN A O 1
ATOM 2281 N N . LEU A 1 279 ? -6.307 -32.646 -25.790 1.00 84.81 279 LEU A N 1
ATOM 2282 C CA . LEU A 1 279 ? -6.469 -33.819 -26.653 1.00 84.81 279 LEU A CA 1
ATOM 2283 C C . LEU A 1 279 ? -7.951 -34.146 -26.915 1.00 84.81 279 LEU A C 1
ATOM 2285 O O . LEU A 1 279 ? -8.318 -34.523 -28.025 1.00 84.81 279 LEU A O 1
ATOM 2289 N N . GLN A 1 280 ? -8.806 -33.973 -25.905 1.00 83.19 280 GLN A N 1
ATOM 2290 C CA . GLN A 1 280 ? -10.247 -34.234 -25.979 1.00 83.19 280 GLN A CA 1
ATOM 2291 C C . GLN A 1 280 ? -11.070 -33.070 -26.555 1.00 83.19 280 GLN A C 1
ATOM 2293 O O . GLN A 1 280 ? -12.286 -33.205 -26.664 1.00 83.19 280 GLN A O 1
ATOM 2298 N N . ARG A 1 281 ? -10.437 -31.946 -26.928 1.00 82.31 281 ARG A N 1
ATOM 2299 C CA . ARG A 1 281 ? -11.103 -30.725 -27.426 1.00 82.31 281 ARG A CA 1
ATOM 2300 C C . ARG A 1 281 ? -12.238 -30.235 -26.514 1.00 82.31 281 ARG A C 1
ATOM 2302 O O . ARG A 1 281 ? -13.297 -29.833 -26.994 1.00 82.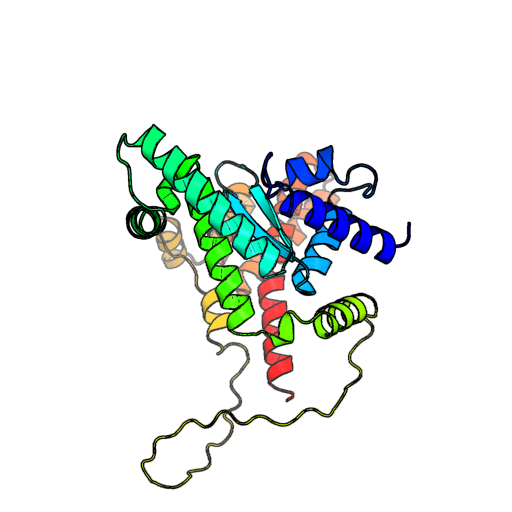31 281 ARG A O 1
ATOM 2309 N N . GLN A 1 282 ? -12.021 -30.288 -25.201 1.00 83.81 282 GLN A N 1
ATOM 2310 C CA . GLN A 1 282 ? -12.962 -29.720 -24.232 1.00 83.81 282 GLN A CA 1
ATOM 2311 C C . GLN A 1 282 ? -13.099 -28.200 -24.445 1.00 83.81 282 GLN A C 1
ATOM 2313 O O . GLN A 1 282 ? -12.135 -27.560 -24.878 1.00 83.81 282 GLN A O 1
ATOM 2318 N N . PRO A 1 283 ? -14.270 -27.606 -24.149 1.00 80.12 283 PRO A N 1
ATOM 2319 C CA . PRO A 1 283 ? -14.466 -26.169 -24.270 1.00 80.12 283 PRO A CA 1
ATOM 2320 C C . PRO A 1 283 ? -13.501 -25.412 -23.352 1.00 80.12 283 PRO A C 1
ATOM 2322 O O . PRO A 1 283 ? -13.209 -25.843 -22.232 1.00 80.12 283 PRO A O 1
ATOM 2325 N N . GLU A 1 284 ? -13.034 -24.253 -23.818 1.00 82.06 284 GLU A N 1
ATOM 2326 C CA . GLU A 1 284 ? -12.071 -23.413 -23.094 1.00 82.06 284 GLU A CA 1
ATOM 2327 C C . GLU A 1 284 ? -12.590 -23.013 -21.701 1.00 82.06 284 GLU A C 1
ATOM 2329 O O . GLU A 1 284 ? -11.810 -22.914 -20.760 1.00 82.06 284 GLU A O 1
ATOM 2334 N N . GLU A 1 285 ? -13.912 -22.915 -21.530 1.00 82.12 285 GLU A N 1
ATOM 2335 C CA . GLU A 1 285 ? -14.580 -22.677 -20.242 1.00 82.12 285 GLU A CA 1
ATOM 2336 C C . GLU A 1 285 ? -14.215 -23.712 -19.164 1.00 82.12 285 GLU A C 1
ATOM 2338 O O . GLU A 1 285 ? -14.144 -23.381 -17.984 1.00 82.12 285 GLU A O 1
ATOM 2343 N N . THR A 1 286 ? -13.936 -24.961 -19.554 1.00 80.25 286 THR A N 1
ATOM 2344 C CA . THR A 1 286 ? -13.526 -26.032 -18.625 1.00 80.25 286 THR A CA 1
ATOM 2345 C C . THR A 1 286 ? -12.011 -26.048 -18.396 1.00 80.25 286 THR A C 1
ATOM 2347 O O . THR A 1 286 ? -11.537 -26.475 -17.343 1.00 80.25 286 THR A O 1
ATOM 2350 N N . ILE A 1 287 ? -11.232 -25.561 -19.366 1.00 84.62 287 ILE A N 1
ATOM 2351 C CA . ILE A 1 287 ? -9.763 -25.552 -19.326 1.00 84.62 287 ILE A CA 1
ATOM 2352 C C . ILE A 1 287 ? -9.239 -24.339 -18.546 1.00 84.62 287 ILE A C 1
ATOM 2354 O O . ILE A 1 287 ? -8.263 -24.459 -17.798 1.00 84.62 287 ILE A O 1
ATOM 2358 N N . ALA A 1 288 ? -9.890 -23.183 -18.684 1.00 85.94 288 ALA A N 1
ATOM 2359 C CA . ALA A 1 288 ? -9.468 -21.929 -18.070 1.00 85.94 288 ALA A CA 1
ATOM 2360 C C . ALA A 1 288 ? -9.338 -22.012 -16.532 1.00 85.94 288 ALA A C 1
ATOM 2362 O O . ALA A 1 288 ? -8.289 -21.608 -16.020 1.00 85.94 288 ALA A O 1
ATOM 2363 N N . PR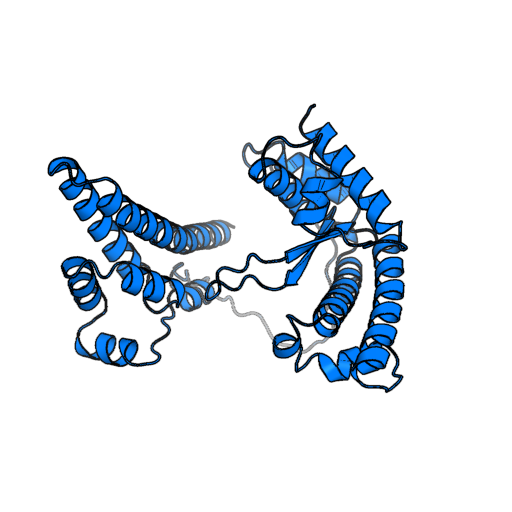O A 1 289 ? -10.281 -22.614 -15.774 1.00 87.62 289 PRO A N 1
ATOM 2364 C CA . PRO A 1 289 ? -10.138 -22.776 -14.324 1.00 87.62 289 PRO A CA 1
ATOM 2365 C C . PRO A 1 289 ? -8.944 -23.653 -13.918 1.00 87.62 289 PRO A C 1
ATOM 2367 O O . PRO A 1 289 ? -8.288 -23.392 -12.908 1.00 87.62 289 PRO A O 1
ATOM 2370 N N . VAL A 1 290 ? -8.620 -24.678 -14.716 1.00 88.44 290 VAL A N 1
ATOM 2371 C CA . VAL A 1 290 ? -7.470 -25.566 -14.470 1.00 88.44 290 VAL A CA 1
ATOM 2372 C C . VAL A 1 290 ? -6.156 -24.823 -14.714 1.00 88.44 290 VAL A C 1
ATOM 2374 O O . VAL A 1 290 ? -5.227 -24.937 -13.913 1.00 88.44 290 VAL A O 1
ATOM 2377 N N . ARG A 1 291 ? -6.081 -24.023 -15.788 1.00 87.94 291 ARG A N 1
ATOM 2378 C CA . ARG A 1 291 ? -4.924 -23.162 -16.093 1.00 87.94 291 ARG A CA 1
ATOM 2379 C C . ARG A 1 291 ? -4.689 -22.126 -15.001 1.00 87.94 291 ARG A C 1
ATOM 2381 O O . ARG A 1 291 ? -3.552 -21.943 -14.572 1.00 87.94 291 ARG A O 1
ATOM 2388 N N . GLU A 1 292 ? -5.758 -21.497 -14.531 1.00 89.19 292 GLU A N 1
ATOM 2389 C CA . GLU A 1 292 ? -5.706 -20.511 -13.456 1.00 89.19 292 GLU A CA 1
ATOM 2390 C C . GLU A 1 292 ? -5.200 -21.131 -12.147 1.00 89.19 292 GLU A C 1
ATOM 2392 O O . GLU A 1 292 ? -4.274 -20.609 -11.525 1.00 89.19 292 GLU A O 1
ATOM 2397 N N . LEU A 1 293 ? -5.725 -22.296 -11.750 1.00 90.56 293 LEU A N 1
ATOM 2398 C CA . LEU A 1 293 ? -5.220 -22.999 -10.570 1.00 90.56 293 LEU A CA 1
ATOM 2399 C C . LEU A 1 293 ? -3.744 -23.396 -10.736 1.00 90.56 293 LEU A C 1
ATOM 2401 O O . LEU A 1 293 ? -2.955 -23.221 -9.809 1.00 90.56 293 LEU A O 1
ATOM 2405 N N . ASN A 1 294 ? -3.346 -23.870 -11.920 1.00 90.00 294 ASN A N 1
ATOM 2406 C CA . ASN A 1 294 ? -1.956 -24.223 -12.202 1.00 90.00 294 ASN A CA 1
ATOM 2407 C C . ASN A 1 294 ? -1.017 -23.007 -12.090 1.00 90.00 294 ASN A C 1
ATOM 2409 O O . ASN A 1 294 ? 0.069 -23.115 -11.522 1.00 90.00 294 ASN A O 1
ATOM 2413 N N . ARG A 1 295 ? -1.456 -21.828 -12.555 1.00 89.25 295 ARG A N 1
ATOM 2414 C CA . ARG A 1 295 ? -0.722 -20.563 -12.397 1.00 89.25 295 ARG A CA 1
ATOM 2415 C C . ARG A 1 295 ? -0.534 -20.206 -10.922 1.00 89.25 295 ARG A C 1
ATOM 2417 O O . ARG A 1 295 ? 0.578 -19.880 -10.516 1.00 89.25 295 ARG A O 1
ATOM 2424 N N . ILE A 1 296 ? -1.588 -20.308 -10.112 1.00 89.00 296 ILE A N 1
ATOM 2425 C CA . ILE A 1 296 ? -1.532 -20.008 -8.671 1.00 89.00 296 ILE A CA 1
ATOM 2426 C C . ILE A 1 296 ? -0.549 -20.934 -7.950 1.00 89.00 296 ILE A C 1
ATOM 2428 O O . ILE A 1 296 ? 0.255 -20.473 -7.139 1.00 89.00 296 ILE A O 1
ATOM 2432 N N . VAL A 1 297 ? -0.588 -22.232 -8.255 1.00 89.62 297 VAL A N 1
ATOM 2433 C CA . VAL A 1 297 ? 0.330 -23.218 -7.668 1.00 89.62 297 VAL A CA 1
ATOM 2434 C C . VAL A 1 297 ? 1.774 -22.929 -8.080 1.00 89.62 297 VAL A C 1
ATOM 2436 O O . VAL A 1 297 ? 2.674 -22.989 -7.243 1.00 89.62 297 VAL A O 1
ATOM 2439 N N . GLN A 1 298 ? 2.005 -22.547 -9.339 1.00 88.25 298 GLN A N 1
ATOM 2440 C CA . GLN A 1 298 ? 3.335 -22.182 -9.821 1.00 88.25 298 GLN A CA 1
ATOM 2441 C C . GLN A 1 298 ? 3.888 -20.931 -9.119 1.00 88.25 298 GLN A C 1
ATOM 2443 O O . GLN A 1 298 ? 5.065 -20.914 -8.772 1.00 88.25 298 GLN A O 1
ATOM 2448 N N . ILE A 1 299 ? 3.054 -19.921 -8.847 1.00 86.44 299 ILE A N 1
ATOM 2449 C CA . ILE A 1 299 ? 3.459 -18.730 -8.077 1.00 86.44 299 ILE A CA 1
ATOM 2450 C C . ILE A 1 299 ? 3.961 -19.129 -6.682 1.00 86.44 299 ILE A C 1
ATOM 2452 O O . ILE A 1 299 ? 5.019 -18.670 -6.261 1.00 86.44 299 ILE A O 1
ATOM 2456 N N . HIS A 1 300 ? 3.255 -20.029 -5.992 1.00 83.50 300 HIS A N 1
ATOM 2457 C CA . HIS A 1 300 ? 3.674 -20.504 -4.668 1.00 83.50 300 HIS A CA 1
ATOM 2458 C C . HIS A 1 300 ? 4.957 -21.347 -4.736 1.00 83.50 300 HIS A C 1
ATOM 2460 O O . HIS A 1 300 ? 5.827 -21.215 -3.884 1.00 83.50 300 HIS A O 1
ATOM 2466 N N . LEU A 1 301 ? 5.140 -22.168 -5.775 1.00 86.50 301 LEU A N 1
ATOM 2467 C CA . LEU A 1 301 ? 6.396 -22.903 -5.986 1.00 86.50 301 LEU A CA 1
ATOM 2468 C C . LEU A 1 301 ? 7.590 -21.985 -6.281 1.00 86.50 301 LEU A C 1
ATOM 2470 O O . LEU A 1 301 ? 8.717 -22.292 -5.885 1.00 86.50 301 LEU A O 1
ATOM 2474 N N . ASN A 1 302 ? 7.354 -20.861 -6.954 1.00 87.00 302 ASN A N 1
ATOM 2475 C CA . ASN A 1 302 ? 8.400 -19.885 -7.233 1.00 87.00 302 ASN A CA 1
ATOM 2476 C C . ASN A 1 302 ? 8.914 -19.232 -5.942 1.00 87.00 302 ASN A C 1
ATOM 2478 O O . ASN A 1 302 ? 10.107 -18.969 -5.863 1.00 87.00 302 ASN A O 1
ATOM 2482 N N . GLN A 1 303 ? 8.073 -19.060 -4.914 1.00 83.56 303 GLN A N 1
ATOM 2483 C CA . GLN A 1 303 ? 8.509 -18.561 -3.600 1.00 83.56 303 GLN A CA 1
ATOM 2484 C C . GLN A 1 303 ? 9.577 -19.475 -2.982 1.00 83.56 303 GLN A C 1
ATOM 2486 O O . GLN A 1 303 ? 10.626 -18.996 -2.569 1.00 83.56 303 GLN A O 1
ATOM 2491 N N . PHE A 1 304 ? 9.374 -20.798 -3.026 1.00 80.06 304 PHE A N 1
ATOM 2492 C CA . PHE A 1 304 ? 10.387 -21.764 -2.581 1.00 80.06 304 PHE A CA 1
ATOM 2493 C C . PHE A 1 304 ? 11.672 -21.705 -3.415 1.00 80.06 304 PHE A C 1
ATOM 2495 O O . PHE A 1 304 ? 12.759 -21.869 -2.878 1.00 80.06 304 PHE A O 1
ATOM 2502 N N . THR A 1 305 ? 11.555 -21.475 -4.724 1.00 80.19 305 THR A N 1
ATOM 2503 C CA . THR A 1 305 ? 12.718 -21.415 -5.627 1.00 80.19 305 THR A CA 1
ATOM 2504 C C . THR A 1 305 ? 13.546 -20.150 -5.396 1.00 80.19 305 THR A C 1
ATOM 2506 O O . THR A 1 305 ? 14.769 -20.202 -5.451 1.00 80.19 305 THR A O 1
ATOM 2509 N N . ILE A 1 306 ? 12.889 -19.018 -5.130 1.00 79.12 306 ILE A N 1
ATOM 2510 C CA . ILE A 1 306 ? 13.554 -17.748 -4.814 1.00 79.12 306 ILE A CA 1
ATOM 2511 C C . ILE A 1 306 ? 14.336 -17.881 -3.507 1.00 79.12 306 ILE A C 1
ATOM 2513 O O . ILE A 1 306 ? 15.505 -17.521 -3.474 1.00 79.12 306 ILE A O 1
ATOM 2517 N N . LEU A 1 307 ? 13.737 -18.482 -2.480 1.00 77.06 307 LEU A N 1
ATOM 2518 C CA . LEU A 1 307 ? 14.413 -18.674 -1.196 1.00 77.06 307 LEU A CA 1
ATOM 2519 C C . LEU A 1 307 ? 15.570 -19.657 -1.267 1.00 77.06 307 LEU A C 1
ATOM 2521 O O . LEU A 1 307 ? 16.607 -19.407 -0.674 1.00 77.06 307 LEU A O 1
ATOM 2525 N N . GLN A 1 308 ? 15.434 -20.742 -2.033 1.00 75.25 308 GLN A N 1
ATOM 2526 C CA . GLN A 1 308 ? 16.559 -21.649 -2.271 1.00 75.25 308 GLN A CA 1
ATOM 2527 C C . GLN A 1 308 ? 17.738 -20.919 -2.921 1.00 75.25 308 GLN A C 1
ATOM 2529 O O . GLN A 1 308 ? 18.866 -21.108 -2.490 1.00 75.25 308 GLN A O 1
ATOM 2534 N N . LYS A 1 309 ? 17.475 -20.028 -3.885 1.00 77.75 309 LYS A N 1
ATOM 2535 C CA . LYS A 1 309 ? 18.519 -19.211 -4.518 1.00 77.75 309 LYS A CA 1
ATOM 2536 C C . LYS A 1 309 ? 19.125 -18.160 -3.590 1.00 77.75 309 LYS A C 1
ATOM 2538 O O . LYS A 1 309 ? 20.309 -17.886 -3.715 1.00 77.75 309 LYS A O 1
ATOM 2543 N N . GLN A 1 310 ? 18.330 -17.565 -2.702 1.00 72.00 310 GLN A N 1
ATOM 2544 C CA . GLN A 1 310 ? 18.833 -16.630 -1.690 1.00 72.00 310 GLN A CA 1
ATOM 2545 C C . GLN A 1 310 ? 19.781 -17.351 -0.727 1.00 72.00 310 GLN A C 1
ATOM 2547 O O . GLN A 1 310 ? 20.904 -16.913 -0.537 1.00 72.00 310 GLN A O 1
ATOM 2552 N N . ILE A 1 311 ? 19.380 -18.527 -0.241 1.00 66.19 311 ILE A N 1
ATOM 2553 C CA . ILE A 1 311 ? 20.192 -19.327 0.681 1.00 66.19 311 ILE A CA 1
ATOM 2554 C C . ILE A 1 311 ? 21.458 -19.879 0.005 1.00 66.19 311 ILE A C 1
ATOM 2556 O O . ILE A 1 311 ? 22.507 -19.935 0.635 1.00 66.19 311 ILE A O 1
ATOM 2560 N N . GLU A 1 312 ? 21.381 -20.302 -1.261 1.00 63.53 312 GLU A N 1
ATOM 2561 C CA . GLU A 1 312 ? 22.561 -20.729 -2.031 1.00 63.53 312 GLU A CA 1
ATOM 2562 C C . GLU A 1 312 ? 23.527 -19.559 -2.283 1.00 63.53 312 GLU A C 1
ATOM 2564 O O . GLU A 1 312 ? 24.731 -19.744 -2.161 1.00 63.53 312 GLU A O 1
ATOM 2569 N N . GLY A 1 313 ? 23.016 -18.351 -2.547 1.00 62.31 313 GLY A N 1
ATOM 2570 C CA . GLY A 1 313 ? 23.841 -17.147 -2.692 1.00 62.31 313 GLY A CA 1
ATOM 2571 C C . GLY A 1 313 ? 24.538 -16.709 -1.400 1.00 62.31 313 GLY A C 1
ATOM 2572 O O . GLY A 1 313 ? 25.655 -16.209 -1.461 1.00 62.31 313 GLY A O 1
ATOM 2573 N N . ASP A 1 314 ? 23.917 -16.949 -0.243 1.00 54.41 314 ASP A N 1
ATOM 2574 C CA . ASP A 1 314 ? 24.497 -16.649 1.073 1.00 54.41 314 ASP A CA 1
ATOM 2575 C C . ASP A 1 314 ? 25.538 -17.696 1.531 1.00 54.41 314 ASP A C 1
ATOM 2577 O O . ASP A 1 314 ? 26.299 -17.437 2.460 1.00 54.41 314 ASP A O 1
ATOM 2581 N N . LEU A 1 315 ? 25.568 -18.886 0.913 1.00 52.19 315 LEU A N 1
ATOM 2582 C CA . LEU A 1 315 ? 26.525 -19.968 1.205 1.00 52.19 315 LEU A CA 1
ATOM 2583 C C . LEU A 1 315 ? 27.806 -19.904 0.354 1.00 52.19 315 LEU A C 1
ATOM 2585 O O . LEU A 1 315 ? 28.788 -20.554 0.713 1.00 52.19 315 LEU A O 1
ATOM 2589 N N . ASP A 1 316 ? 27.788 -19.155 -0.752 1.00 46.69 316 ASP A N 1
ATOM 2590 C CA . ASP A 1 316 ? 28.934 -18.940 -1.650 1.00 46.69 316 ASP A CA 1
ATOM 2591 C C . ASP A 1 316 ? 29.755 -17.669 -1.288 1.00 46.69 316 ASP A C 1
ATOM 2593 O O . ASP A 1 316 ? 30.652 -17.280 -2.041 1.00 46.69 316 ASP A O 1
ATOM 2597 N N . LEU A 1 317 ? 29.470 -17.046 -0.130 1.00 41.72 317 LEU A N 1
ATOM 2598 C CA . LEU A 1 317 ? 30.239 -15.974 0.534 1.00 41.72 317 LEU A CA 1
ATOM 2599 C C . LEU A 1 317 ? 31.039 -16.524 1.729 1.00 41.72 317 LEU A C 1
ATOM 2601 O O . LEU A 1 317 ? 32.169 -16.031 1.949 1.00 41.72 317 LEU A O 1
#

Sequence (317 aa):
MTQNEALQEILKRLEELNKDLKESPIPTSEDFRKRHVSDLVANNDELFFYLRQLEDSHYIFVITIVEPNAATAVPGIYGYVIAKVEIITALLSEYHHRLEQVYQAQLHKSKGAQTIIRELLPEIKQLASTPLGKTLNIAVMLDQFLRLIDEKPDEYTEYWKEVMLKRQSTAEPATELEGFSGIEIEETNIDTETPHSTQQVIRRAIDTPEYQELSKMNMTGSWGKAVEKYGVSFLIRIHLRKMELDTLKKLVQRKQIARQEDLKFLRDSLRVMIDRFQLQRQPEETIAPVRELNRIVQIHLNQFTILQKQIEGDLDL

Foldseek 3Di:
DDLVVLLVQLLVQLVVLLVPLPPPSFAKLVRCCPPPCVVSDDDSVSVVVSVVLCVQLQQKDKAQLADQDPVVRRGTIITIHGLDLVSLVVVLVSLQVVLQVVCCVPVVDGDGSVVSLVVCVVVLVVCSPPPNSSSSSSNVVSVVSNVVCVVPVPSNDPVSSVVSSVCVVPPDDDDDDDDDDDDDDDDDDDDDDDDDDDDPDPDPLCPDPVNVVQQDADLDDPLVVVCVVPNLLRVLVVCVVVVVLVVVLVCVVNRNQRHLVSLVSNLVVLVVVLVVCVVVVPDVVSNVSSVVSNVSSVVSNVVVVVSNVVVVVVVVD

Radius of gyration: 25.19 Å; Cα contacts (8 Å, |Δi|>4): 273; chains: 1; bounding box: 56×61×58 Å

Mean predicted aligned error: 18.28 Å

Nearest PDB structures (foldseek):
  5oqj-assembly1_W  TM=3.349E-01  e=1.118E-01  Saccharomyces cerevisiae S288C
  5oqm-assembly1_W  TM=3.349E-01  e=1.118E-01  Saccharomyces cerevisiae
  7z1l-assembly1_O  TM=3.241E-01  e=1.190E+00  Saccharomyces cerevisiae W303
  6qgk-assembly1_A  TM=3.873E-01  e=9.531E+00  Homo sapiens
  1t98-assembly1_A  TM=1.977E-01  e=3.212E+00  Escherichia coli

pLDDT: mean 78.84, std 18.46, range [24.95, 95.19]

Solvent-accessible surface area (backbone atoms only — not comparable to full-atom values): 18320 Å² total; per-residue (Å²): 131,54,74,67,59,49,50,53,51,53,51,52,54,47,48,54,39,42,66,38,74,85,65,70,30,56,42,34,60,67,54,37,43,68,77,72,35,58,92,78,42,96,46,71,70,57,49,53,50,49,52,47,51,35,39,78,16,42,51,32,45,79,43,75,51,32,77,58,35,82,91,77,72,43,78,52,41,37,27,51,42,55,57,42,70,72,49,39,53,54,46,32,55,52,34,32,53,50,35,29,54,46,41,27,72,75,67,76,47,88,59,58,39,72,60,49,46,70,67,45,57,88,47,38,82,80,31,34,90,40,75,56,26,31,37,47,51,50,32,54,51,40,54,49,51,54,50,54,44,70,77,40,54,69,61,58,32,71,69,43,26,51,52,42,44,47,54,68,72,58,76,67,84,84,78,86,78,84,85,84,86,85,80,84,81,85,81,88,78,90,82,91,84,84,90,75,89,75,78,85,73,87,73,58,79,76,75,38,72,69,49,48,59,56,42,51,55,49,58,67,68,73,58,27,61,47,36,76,73,61,36,63,71,52,53,52,52,52,34,62,74,69,65,40,56,71,59,54,46,49,33,43,74,63,29,51,55,34,35,68,69,59,43,50,52,50,38,57,53,41,50,56,48,50,56,50,38,61,75,68,66,55,60,63,84,70,48,50,62,51,53,52,45,36,51,55,40,48,56,58,52,46,54,58,52,52,50,51,50,52,50,52,58,67,70,78,111